Protein AF-A0A924NM17-F1 (afdb_monomer)

Structure (mmCIF, N/CA/C/O backbone):
data_AF-A0A924NM17-F1
#
_entry.id   AF-A0A924NM17-F1
#
loop_
_atom_site.group_PDB
_atom_site.id
_atom_site.type_symbol
_atom_site.label_atom_id
_atom_site.label_alt_id
_atom_site.label_comp_id
_atom_site.label_asym_id
_atom_site.label_entity_id
_atom_site.label_seq_id
_atom_site.pdbx_PDB_ins_code
_atom_site.Cartn_x
_atom_site.Cartn_y
_atom_site.Cartn_z
_atom_site.occupancy
_atom_site.B_iso_or_equiv
_atom_site.auth_seq_id
_atom_site.auth_comp_id
_atom_site.auth_asym_id
_atom_site.auth_atom_id
_atom_site.pdbx_PDB_model_num
ATOM 1 N N . MET A 1 1 ? -36.674 -52.564 30.584 1.00 41.28 1 MET A N 1
ATOM 2 C CA . MET A 1 1 ? -35.844 -52.399 29.375 1.00 41.28 1 MET A CA 1
ATOM 3 C C . MET A 1 1 ? -36.100 -51.006 28.853 1.00 41.28 1 MET A C 1
ATOM 5 O O . MET A 1 1 ? -37.185 -50.739 28.360 1.00 41.28 1 MET A O 1
ATOM 9 N N . VAL A 1 2 ? -35.160 -50.110 29.127 1.00 37.69 2 VAL A N 1
ATOM 10 C CA . VAL A 1 2 ? -35.193 -48.698 28.748 1.00 37.69 2 VAL A CA 1
ATOM 11 C C . VAL A 1 2 ? -34.014 -48.528 27.803 1.00 37.69 2 VAL A C 1
ATOM 13 O O . VAL A 1 2 ? -32.877 -48.606 28.254 1.00 37.69 2 VAL A O 1
ATOM 16 N N . GLU A 1 3 ? -34.270 -48.355 26.510 1.00 36.50 3 GLU A N 1
ATOM 17 C CA . GLU A 1 3 ? -33.259 -47.859 25.578 1.00 36.50 3 GLU A CA 1
ATOM 18 C C . GLU A 1 3 ? -33.516 -46.368 25.372 1.00 36.50 3 GLU A C 1
ATOM 20 O O . GLU A 1 3 ? -34.418 -45.952 24.647 1.00 36.50 3 GLU A O 1
ATOM 25 N N . GLN A 1 4 ? -32.734 -45.554 26.082 1.00 39.69 4 GLN A N 1
ATOM 26 C CA . GLN A 1 4 ? -32.543 -44.151 25.748 1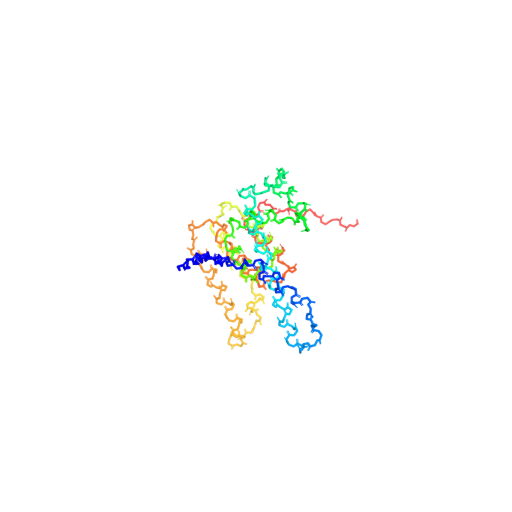.00 39.69 4 GLN A CA 1
ATOM 27 C C . GLN A 1 4 ? -31.522 -44.084 24.611 1.00 39.69 4 GLN A C 1
ATOM 29 O O . GLN A 1 4 ? -30.320 -44.228 24.826 1.00 39.69 4 GLN A O 1
ATOM 34 N N . GLY A 1 5 ? -32.014 -43.865 23.392 1.00 36.22 5 GLY A N 1
ATOM 35 C CA . GLY A 1 5 ? -31.198 -43.447 22.260 1.00 36.22 5 GLY A CA 1
ATOM 36 C C . GLY A 1 5 ? -30.744 -42.005 22.465 1.00 36.22 5 GLY A C 1
ATOM 37 O O . GLY A 1 5 ? -31.461 -41.065 22.124 1.00 36.22 5 GLY A O 1
ATOM 38 N N . GLY A 1 6 ? -29.562 -41.836 23.057 1.00 34.19 6 GLY A N 1
ATOM 39 C CA . GLY A 1 6 ? -28.869 -40.558 23.134 1.00 34.19 6 GLY A CA 1
ATOM 40 C C . GLY A 1 6 ? -28.460 -40.101 21.738 1.00 34.19 6 GLY A C 1
ATOM 41 O O . GLY A 1 6 ? -27.451 -40.549 21.200 1.00 34.19 6 GLY A O 1
ATOM 42 N N . CYS A 1 7 ? -29.249 -39.201 21.154 1.00 37.62 7 CYS A N 1
ATOM 43 C CA . CYS A 1 7 ? -28.841 -38.422 19.996 1.00 37.62 7 CYS A CA 1
ATOM 44 C C . CYS A 1 7 ? -27.774 -37.429 20.469 1.00 37.62 7 CYS A C 1
ATOM 46 O O . CYS A 1 7 ? -28.079 -36.362 21.004 1.00 37.62 7 CYS A O 1
ATOM 48 N N . GLY A 1 8 ? -26.511 -37.836 20.348 1.00 33.50 8 GLY A N 1
ATOM 49 C CA . GLY A 1 8 ? -25.374 -36.948 20.496 1.00 33.50 8 GLY A CA 1
ATOM 50 C C . GLY A 1 8 ? -25.465 -35.869 19.429 1.00 33.50 8 GLY A C 1
ATOM 51 O O . GLY A 1 8 ? -25.154 -36.111 18.265 1.00 33.50 8 GLY A O 1
ATOM 52 N N . VAL A 1 9 ? -25.892 -34.673 19.829 1.00 41.97 9 VAL A N 1
ATOM 53 C CA . VAL A 1 9 ? -25.635 -33.456 19.064 1.00 41.97 9 VAL A CA 1
ATOM 54 C C . VAL A 1 9 ? -24.127 -33.257 19.118 1.00 41.9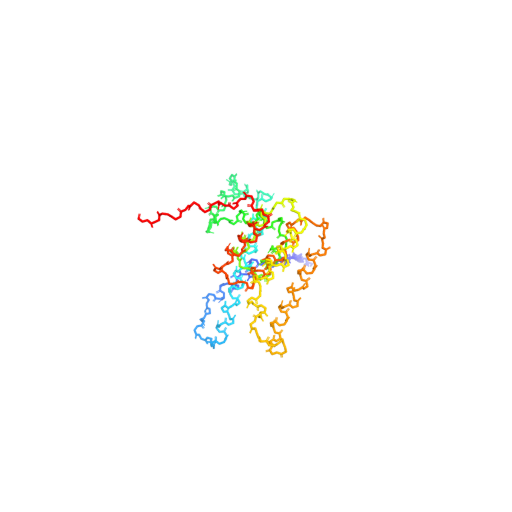7 9 VAL A C 1
ATOM 56 O O . VAL A 1 9 ? -23.581 -32.714 20.077 1.00 41.97 9 VAL A O 1
ATOM 59 N N . VAL A 1 10 ? -23.440 -33.784 18.107 1.00 41.84 10 VAL A N 1
ATOM 60 C CA . VAL A 1 10 ? -22.050 -33.446 17.836 1.00 41.84 10 VAL A CA 1
ATOM 61 C C . VAL A 1 10 ? -22.067 -31.965 17.492 1.00 41.84 10 VAL A C 1
ATOM 63 O O . VAL A 1 10 ? -22.464 -31.573 16.396 1.00 41.84 10 VAL A O 1
ATOM 66 N N . GLY A 1 11 ? -21.719 -31.138 18.476 1.00 38.94 11 GLY A N 1
ATOM 67 C CA . GLY A 1 11 ? -21.438 -29.732 18.265 1.00 38.94 11 GLY A CA 1
ATOM 68 C C . GLY A 1 11 ? -20.353 -29.641 17.206 1.00 38.94 11 GLY A C 1
ATOM 69 O O . GLY A 1 11 ? -19.186 -29.914 17.476 1.00 38.94 11 GLY A O 1
ATOM 70 N N . SER A 1 12 ? -20.754 -29.299 15.984 1.00 41.38 12 SER A N 1
ATOM 71 C CA . SER A 1 12 ? -19.838 -28.799 14.975 1.00 41.38 12 SER A CA 1
ATOM 72 C C . SER A 1 12 ? -19.287 -27.498 15.536 1.00 41.38 12 SER A C 1
ATOM 74 O O . SER A 1 12 ? -19.922 -26.452 15.417 1.00 41.38 12 SER A O 1
ATOM 76 N N . GLY A 1 13 ? -18.144 -27.582 16.217 1.00 41.59 13 GLY A N 1
ATOM 77 C CA . GLY A 1 13 ? -17.330 -26.435 16.585 1.00 41.59 13 GLY A CA 1
ATOM 78 C C . GLY A 1 13 ? -16.837 -25.780 15.305 1.00 41.59 13 GLY A C 1
ATOM 79 O O . GLY A 1 13 ? -15.712 -26.021 14.875 1.00 41.59 13 GLY A O 1
ATOM 80 N N . ALA A 1 14 ? -17.710 -25.016 14.651 1.00 54.62 14 ALA A N 1
ATOM 81 C CA . ALA A 1 14 ? -17.297 -24.080 13.631 1.00 54.62 14 ALA A CA 1
ATOM 82 C C . ALA A 1 14 ? -16.340 -23.124 14.339 1.00 54.62 14 ALA A C 1
ATOM 84 O O . ALA A 1 14 ? -16.730 -22.446 15.288 1.00 54.62 14 ALA A O 1
ATOM 85 N N . ALA A 1 15 ? -15.066 -23.172 13.953 1.00 59.88 15 ALA A N 1
ATOM 86 C CA . ALA A 1 15 ? -14.093 -22.203 14.414 1.00 59.88 15 ALA A CA 1
ATOM 87 C C . ALA A 1 15 ? -14.682 -20.817 14.143 1.00 59.88 15 ALA A C 1
ATOM 89 O O . ALA A 1 15 ? -15.034 -20.523 12.999 1.00 59.88 15 ALA A O 1
ATOM 90 N N . GLU A 1 16 ? -14.846 -20.025 15.201 1.00 73.00 16 GLU A N 1
ATOM 91 C CA . GLU A 1 16 ? -15.342 -18.657 15.108 1.00 73.00 16 GLU A CA 1
ATOM 92 C C . GLU A 1 16 ? -14.527 -17.932 14.037 1.00 73.00 16 GLU A C 1
ATOM 94 O O . GLU A 1 16 ? -13.287 -17.964 14.034 1.00 73.00 16 GLU A O 1
ATOM 99 N N . SER A 1 17 ? -15.220 -17.381 13.046 1.00 89.25 17 SER A N 1
ATOM 100 C CA . SER A 1 17 ? -14.556 -16.765 11.909 1.00 89.25 17 SER A CA 1
ATOM 101 C C . SER A 1 17 ? -13.763 -15.547 12.387 1.00 89.25 17 SER A C 1
ATOM 103 O O . SER A 1 17 ? -14.159 -14.834 13.309 1.00 89.25 17 SER A O 1
ATOM 105 N N . GLY A 1 18 ? -12.638 -15.246 11.732 1.00 90.44 18 GLY A N 1
ATOM 106 C CA . GLY A 1 18 ? -11.838 -14.070 12.096 1.00 90.44 18 GLY A CA 1
ATOM 107 C C . GLY A 1 18 ? -12.624 -12.747 12.039 1.00 90.44 18 GLY A C 1
ATOM 108 O O . GLY A 1 18 ? -12.280 -11.802 12.744 1.00 90.44 18 GLY A O 1
ATOM 109 N N . VAL A 1 19 ? -13.695 -12.683 11.237 1.00 91.56 19 VAL A N 1
ATOM 110 C CA . VAL A 1 19 ? -14.595 -11.521 11.131 1.00 91.56 19 VAL A CA 1
ATOM 111 C C . VAL A 1 19 ? -15.506 -11.387 12.356 1.00 91.56 19 VAL A C 1
ATOM 113 O O . VAL A 1 19 ? -15.736 -10.267 12.814 1.00 91.56 19 VAL A O 1
ATOM 116 N N . GLU A 1 20 ? -15.988 -12.497 12.918 1.00 92.94 20 GLU A N 1
ATOM 117 C CA . GLU A 1 20 ? -16.776 -12.497 14.162 1.00 92.94 20 GLU A CA 1
ATOM 118 C C . GLU A 1 20 ? -15.915 -12.026 15.340 1.00 92.94 20 GLU A C 1
ATOM 120 O O . GLU A 1 20 ? -16.287 -11.077 16.035 1.00 92.94 20 GLU A O 1
ATOM 125 N N . LEU A 1 21 ? -14.698 -12.571 15.467 1.00 94.12 21 LEU A N 1
ATOM 126 C CA . LEU A 1 21 ? -13.728 -12.143 16.483 1.00 94.12 21 LEU A CA 1
ATOM 127 C C . LEU A 1 21 ? -13.372 -10.653 16.360 1.00 94.12 21 LEU A C 1
ATOM 129 O O . LEU A 1 21 ? -13.262 -9.946 17.364 1.00 94.12 21 LEU A O 1
ATOM 133 N N . LEU A 1 22 ? -13.197 -10.157 15.130 1.00 94.44 22 LEU A N 1
ATOM 134 C CA . LEU A 1 22 ? -12.926 -8.742 14.882 1.00 94.44 22 LEU A CA 1
ATOM 135 C C . LEU A 1 22 ? -14.117 -7.861 15.271 1.00 94.44 22 LEU A C 1
ATOM 137 O O . LEU A 1 22 ? -13.914 -6.822 15.897 1.00 94.44 22 LEU A O 1
ATOM 141 N N . THR A 1 23 ? -15.339 -8.264 14.921 1.00 94.44 23 THR A N 1
ATOM 142 C CA . THR A 1 23 ? -16.564 -7.527 15.267 1.00 94.44 23 THR A CA 1
ATOM 143 C C . THR A 1 23 ? -16.694 -7.381 16.782 1.00 94.44 23 THR A C 1
ATOM 145 O O . THR A 1 23 ? -16.811 -6.259 17.275 1.00 94.44 23 THR A O 1
ATOM 148 N N . ALA A 1 24 ? -16.537 -8.477 17.531 1.00 94.12 24 ALA A N 1
ATOM 149 C CA . ALA A 1 24 ? -16.566 -8.450 18.993 1.00 94.12 24 ALA A CA 1
ATOM 150 C C . ALA A 1 24 ? -15.457 -7.558 19.591 1.00 94.12 24 ALA A C 1
ATOM 152 O O . ALA A 1 24 ? -15.680 -6.809 20.547 1.00 94.12 24 ALA A O 1
ATOM 153 N N . ALA A 1 25 ? -14.249 -7.589 19.014 1.00 94.94 25 ALA A N 1
ATOM 154 C CA . ALA A 1 25 ? -13.151 -6.727 19.447 1.00 94.94 25 ALA A CA 1
ATOM 155 C C . ALA A 1 25 ? -13.428 -5.235 19.179 1.00 94.94 25 ALA A C 1
ATOM 157 O O . ALA A 1 25 ? -13.093 -4.392 20.014 1.00 94.94 25 ALA A O 1
ATOM 158 N N . LEU A 1 26 ? -14.046 -4.898 18.042 1.00 95.19 26 LEU A N 1
ATOM 159 C CA . LEU A 1 26 ? -14.436 -3.525 17.709 1.00 95.19 26 LEU A CA 1
ATOM 160 C C . LEU A 1 26 ? -15.523 -3.004 18.650 1.00 95.19 26 LEU A C 1
ATOM 162 O O . LEU A 1 26 ? -15.396 -1.887 19.149 1.00 95.19 26 LEU A O 1
ATOM 166 N N . GLU A 1 27 ? -16.543 -3.810 18.945 1.00 96.06 27 GLU A N 1
ATOM 167 C CA . GLU A 1 27 ? -17.586 -3.456 19.917 1.00 96.06 27 GLU A CA 1
ATOM 168 C C . GLU A 1 27 ? -16.981 -3.134 21.283 1.00 96.06 27 GLU A C 1
ATOM 170 O O . GLU A 1 27 ? -17.273 -2.088 21.864 1.00 96.06 27 GLU A O 1
ATOM 175 N N . ARG A 1 28 ? -16.047 -3.968 21.756 1.00 94.06 28 ARG A N 1
ATOM 176 C CA . ARG A 1 28 ? -15.311 -3.696 22.994 1.00 94.06 28 ARG A CA 1
ATOM 177 C C . ARG A 1 28 ? -14.544 -2.374 22.921 1.00 94.06 28 ARG A C 1
ATOM 179 O O . ARG A 1 28 ? -14.691 -1.546 23.816 1.00 94.06 28 ARG A O 1
ATOM 186 N N . LEU A 1 29 ? -13.768 -2.149 21.858 1.00 93.56 29 LEU A N 1
ATOM 187 C CA . LEU A 1 29 ? -12.978 -0.924 21.683 1.00 93.56 29 LEU A CA 1
ATOM 188 C C . LEU A 1 29 ? -13.833 0.350 21.683 1.00 93.56 29 LEU A C 1
ATOM 190 O O . LEU A 1 29 ? -13.367 1.373 22.182 1.00 93.56 29 LEU A O 1
ATOM 194 N N . LEU A 1 30 ? -15.054 0.289 21.141 1.00 94.25 30 LEU A N 1
ATOM 195 C CA . LEU A 1 30 ? -15.996 1.414 21.097 1.00 94.25 30 LEU A CA 1
ATOM 196 C C . LEU A 1 30 ? -16.582 1.769 22.473 1.00 94.25 30 LEU A C 1
ATOM 198 O O . LEU A 1 30 ? -17.036 2.895 22.659 1.00 94.25 30 LEU A O 1
ATOM 202 N N . THR A 1 31 ? -16.570 0.837 23.429 1.00 93.62 31 THR A N 1
ATOM 203 C CA . THR A 1 31 ? -17.070 1.065 24.801 1.00 93.62 31 THR A CA 1
ATOM 204 C C . THR A 1 31 ? -16.002 1.548 25.783 1.00 93.62 31 THR A C 1
ATOM 206 O O . THR A 1 31 ? -16.324 1.957 26.897 1.00 93.62 31 THR A O 1
ATOM 209 N N . GLU A 1 32 ? -14.729 1.505 25.395 1.00 90.75 32 GLU A N 1
ATOM 210 C CA . GLU A 1 32 ? -13.617 1.943 26.235 1.00 90.75 32 GLU A CA 1
ATOM 211 C C . GLU A 1 32 ? -13.416 3.462 26.130 1.00 90.75 32 GLU A C 1
ATOM 213 O O . GLU A 1 32 ? -13.370 4.004 25.028 1.00 90.75 32 GLU A O 1
ATOM 218 N N . ASP A 1 33 ? -13.227 4.147 27.264 1.00 89.56 33 ASP A N 1
ATOM 219 C CA . ASP A 1 33 ? -12.907 5.579 27.301 1.00 89.56 33 ASP A CA 1
ATOM 220 C C . ASP A 1 33 ? -11.385 5.810 27.176 1.00 89.56 33 ASP A C 1
ATOM 222 O O . ASP A 1 33 ? -10.633 5.490 28.106 1.00 89.56 33 ASP A O 1
ATOM 226 N N . PRO A 1 34 ? -10.884 6.386 26.062 1.00 86.88 34 PRO A N 1
ATOM 227 C CA . PRO A 1 34 ? -9.458 6.644 25.888 1.00 86.88 34 PRO A CA 1
ATOM 228 C C . PRO A 1 34 ? -8.914 7.725 26.831 1.00 86.88 34 PRO A C 1
ATOM 230 O O . PRO A 1 34 ? -7.706 7.743 27.075 1.00 86.88 34 PRO A O 1
ATOM 233 N N . ALA A 1 35 ? -9.765 8.618 27.355 1.00 91.62 35 ALA A N 1
ATOM 234 C CA . ALA A 1 35 ? -9.340 9.722 28.220 1.00 91.62 35 ALA A CA 1
ATOM 235 C C . ALA A 1 35 ? -8.842 9.240 29.593 1.00 91.62 35 ALA A C 1
ATOM 237 O O . ALA A 1 35 ? -8.069 9.939 30.248 1.00 91.62 35 ALA A O 1
ATOM 238 N N . GLY A 1 36 ? -9.235 8.030 30.005 1.00 92.44 36 GLY A N 1
ATOM 239 C CA . GLY A 1 36 ? -8.768 7.398 31.239 1.00 92.44 36 GLY A CA 1
ATOM 240 C C . GLY A 1 36 ? -7.365 6.782 31.158 1.00 92.44 36 GLY A C 1
ATOM 241 O O . GLY A 1 36 ? -6.846 6.324 32.176 1.00 92.44 36 GLY A O 1
ATOM 242 N N . LEU A 1 37 ? -6.740 6.735 29.976 1.00 93.25 37 LEU A N 1
ATOM 243 C CA . LEU A 1 37 ? -5.419 6.129 29.789 1.00 93.25 37 LEU A CA 1
ATOM 244 C C . LEU A 1 37 ? -4.287 7.112 30.103 1.00 93.25 37 LEU A C 1
ATOM 246 O O . LEU A 1 37 ? -4.357 8.299 29.786 1.00 93.25 37 LEU A O 1
ATOM 250 N N . ALA A 1 38 ? -3.175 6.597 30.636 1.00 96.25 38 ALA A N 1
ATOM 251 C CA . ALA A 1 38 ? -1.960 7.396 30.763 1.00 96.25 38 ALA A CA 1
ATOM 252 C C . ALA A 1 38 ? -1.469 7.853 29.369 1.00 96.25 38 ALA A C 1
ATOM 254 O O . ALA A 1 38 ? -1.568 7.076 28.414 1.00 96.25 38 ALA A O 1
ATOM 255 N N . PRO A 1 39 ? -0.864 9.050 29.218 1.00 94.88 39 PRO A N 1
ATOM 256 C CA . PRO A 1 39 ? -0.516 9.604 27.903 1.00 94.88 39 PRO A CA 1
ATOM 257 C C . PRO A 1 39 ? 0.293 8.665 26.992 1.00 94.88 39 PRO A C 1
ATOM 259 O O . PRO A 1 39 ? -0.012 8.531 25.808 1.00 94.88 39 PRO A O 1
ATOM 262 N N . ALA A 1 40 ? 1.285 7.954 27.539 1.00 94.81 40 ALA A N 1
ATOM 263 C CA . ALA A 1 40 ? 2.080 6.988 26.776 1.00 94.81 40 ALA A CA 1
ATOM 264 C C . ALA A 1 40 ? 1.243 5.795 26.274 1.00 94.81 40 ALA A C 1
ATOM 266 O O . ALA A 1 40 ? 1.432 5.328 25.152 1.00 94.81 40 ALA A O 1
ATOM 267 N N . GLN A 1 41 ? 0.287 5.325 27.081 1.00 94.94 41 GLN A N 1
ATOM 268 C CA . GLN A 1 41 ? -0.628 4.244 26.708 1.00 94.94 41 GLN A CA 1
ATOM 269 C C . GLN A 1 41 ? -1.647 4.714 25.670 1.00 94.94 41 GLN A C 1
ATOM 271 O O . GLN A 1 41 ? -1.909 3.990 24.714 1.00 94.94 41 GLN A O 1
ATOM 276 N N . ALA A 1 42 ? -2.178 5.931 25.813 1.00 93.69 42 ALA A N 1
ATOM 277 C CA . ALA A 1 42 ? -3.079 6.532 24.833 1.00 93.69 42 ALA A CA 1
ATOM 278 C C . ALA A 1 42 ? -2.399 6.674 23.459 1.00 93.69 42 ALA A C 1
ATOM 280 O O . ALA A 1 42 ? -2.982 6.317 22.430 1.00 93.69 42 ALA A O 1
ATOM 281 N N . LEU A 1 43 ? -1.135 7.116 23.441 1.00 95.19 43 LEU A N 1
ATOM 282 C CA . LEU A 1 43 ? -0.343 7.213 22.216 1.00 95.19 43 LEU A CA 1
ATOM 283 C C . LEU A 1 43 ? -0.079 5.832 21.596 1.00 95.19 43 LEU A C 1
ATOM 285 O O . LEU A 1 43 ? -0.332 5.640 20.406 1.00 95.19 43 LEU A O 1
ATOM 289 N N . ALA A 1 44 ? 0.369 4.858 22.395 1.00 94.38 44 ALA A N 1
ATOM 290 C CA . ALA A 1 44 ? 0.619 3.493 21.927 1.00 94.38 44 ALA A CA 1
ATOM 291 C C . ALA A 1 44 ? -0.655 2.821 21.384 1.00 94.38 44 ALA A C 1
ATOM 293 O O . ALA A 1 44 ? -0.629 2.213 20.313 1.00 94.38 44 ALA A O 1
ATOM 294 N N . ARG A 1 45 ? -1.790 2.991 22.074 1.00 94.31 45 ARG A N 1
ATOM 295 C CA . ARG A 1 45 ? -3.110 2.528 21.621 1.00 94.31 45 ARG A CA 1
ATOM 296 C C . ARG A 1 45 ? -3.482 3.154 20.284 1.00 94.31 45 ARG A C 1
ATOM 298 O O . ARG A 1 45 ? -3.888 2.442 19.372 1.00 94.31 45 ARG A O 1
ATOM 305 N N . THR A 1 46 ? -3.329 4.468 20.152 1.00 95.19 46 THR A N 1
ATOM 306 C CA . THR A 1 46 ? -3.645 5.175 18.905 1.00 95.19 46 THR A CA 1
ATOM 307 C C . THR A 1 46 ? -2.780 4.665 17.752 1.00 95.19 46 THR A C 1
ATOM 309 O O . THR A 1 46 ? -3.303 4.370 16.680 1.00 95.19 46 THR A O 1
ATOM 312 N N . ALA A 1 47 ? -1.479 4.464 17.976 1.00 94.06 47 ALA A N 1
ATOM 313 C CA . ALA A 1 47 ? -0.583 3.879 16.978 1.00 94.06 47 ALA A CA 1
ATOM 314 C C . ALA A 1 47 ? -1.000 2.449 16.573 1.00 94.06 47 ALA A C 1
ATOM 316 O O . ALA A 1 47 ? -0.991 2.111 15.384 1.00 94.06 47 ALA A O 1
ATOM 317 N N . ALA A 1 48 ? -1.423 1.626 17.539 1.00 94.25 48 ALA A N 1
ATOM 318 C CA . ALA A 1 48 ? -1.932 0.282 17.278 1.00 94.25 48 ALA A CA 1
ATOM 319 C C . ALA A 1 48 ? -3.238 0.303 16.464 1.00 94.25 48 ALA A C 1
ATOM 321 O O . ALA A 1 48 ? -3.362 -0.463 15.510 1.00 94.25 48 ALA A O 1
ATOM 322 N N . LEU A 1 49 ? -4.174 1.209 16.774 1.00 95.00 49 LEU A N 1
ATOM 323 C CA . LEU A 1 49 ? -5.425 1.377 16.023 1.00 95.00 49 LEU A CA 1
ATOM 324 C C . LEU A 1 49 ? -5.173 1.836 14.584 1.00 95.00 49 LEU A C 1
ATOM 326 O O . LEU A 1 49 ? -5.771 1.298 13.655 1.00 95.00 49 LEU A O 1
ATOM 330 N N . LEU A 1 50 ? -4.259 2.788 14.382 1.00 94.50 50 LEU A N 1
ATOM 331 C CA . LEU A 1 50 ? -3.881 3.245 13.044 1.00 94.50 50 LEU A CA 1
ATOM 332 C C . LEU A 1 50 ? -3.244 2.113 12.227 1.00 94.50 50 LEU A C 1
ATOM 334 O O . LEU A 1 50 ? -3.619 1.912 11.077 1.00 94.50 50 LEU A O 1
ATOM 338 N N . THR A 1 51 ? -2.357 1.321 12.833 1.00 93.81 51 THR A N 1
ATOM 339 C CA . THR A 1 51 ? -1.762 0.140 12.179 1.00 93.81 51 THR A CA 1
ATOM 340 C C . THR A 1 51 ? -2.822 -0.920 11.866 1.00 93.81 51 THR A C 1
ATOM 342 O O . THR A 1 51 ? -2.852 -1.473 10.767 1.00 93.81 51 THR A O 1
ATOM 345 N N . GLY A 1 52 ? -3.717 -1.190 12.821 1.00 95.50 52 GLY A N 1
ATOM 346 C CA . GLY A 1 52 ? -4.829 -2.124 12.662 1.00 95.50 52 GLY A CA 1
ATOM 347 C C . GLY A 1 52 ? -5.767 -1.719 11.528 1.00 95.50 52 GLY A C 1
ATOM 348 O O . GLY A 1 52 ? -6.170 -2.575 10.746 1.00 95.50 52 GLY A O 1
ATOM 349 N N . ARG A 1 53 ? -6.034 -0.417 11.371 1.00 95.12 53 ARG A N 1
ATOM 350 C CA . ARG A 1 53 ? -6.823 0.121 10.256 1.00 95.12 53 ARG A CA 1
ATOM 351 C C . ARG A 1 53 ? -6.193 -0.195 8.900 1.00 95.12 53 ARG A C 1
ATOM 353 O O . ARG A 1 53 ? -6.907 -0.639 8.008 1.00 95.12 53 ARG A O 1
ATOM 360 N N . GLU A 1 54 ? -4.885 0.005 8.736 1.00 95.44 54 GLU A N 1
ATOM 361 C CA . GLU A 1 54 ? -4.211 -0.301 7.462 1.00 95.44 54 GLU A CA 1
ATOM 362 C C . GLU A 1 54 ? -4.212 -1.812 7.171 1.00 95.44 54 GLU A C 1
ATOM 364 O O . GLU A 1 54 ? -4.487 -2.225 6.046 1.00 95.44 54 GLU A O 1
ATOM 369 N N . ARG A 1 55 ? -4.001 -2.657 8.192 1.00 96.06 55 ARG A N 1
ATOM 370 C CA . ARG A 1 55 ? -4.082 -4.123 8.045 1.00 96.06 55 ARG A CA 1
ATOM 371 C C . ARG A 1 55 ? -5.489 -4.598 7.691 1.00 96.06 55 ARG A C 1
ATOM 373 O O . ARG A 1 55 ? -5.644 -5.464 6.833 1.00 96.06 55 ARG A O 1
ATOM 380 N N . LEU A 1 56 ? -6.512 -4.018 8.320 1.00 95.50 56 LEU A N 1
ATOM 381 C CA . LEU A 1 56 ? -7.906 -4.297 7.991 1.00 95.50 56 LEU A CA 1
ATOM 382 C C . LEU A 1 56 ? -8.218 -3.865 6.556 1.00 95.50 56 LEU A C 1
ATOM 384 O O . LEU A 1 56 ? -8.836 -4.624 5.822 1.00 95.50 56 LEU A O 1
ATOM 388 N N . ALA A 1 57 ? -7.735 -2.698 6.123 1.00 95.06 57 ALA A N 1
ATOM 389 C CA . ALA A 1 57 ? -7.877 -2.265 4.737 1.00 95.06 57 ALA A CA 1
ATOM 390 C C . ALA A 1 57 ? -7.224 -3.257 3.757 1.00 95.06 57 ALA A C 1
ATOM 392 O O . ALA A 1 57 ? -7.838 -3.602 2.749 1.00 95.06 57 ALA A O 1
ATOM 393 N N . ALA A 1 58 ? -6.032 -3.777 4.068 1.00 95.81 58 ALA A N 1
ATOM 394 C CA . ALA A 1 58 ? -5.382 -4.811 3.263 1.00 95.81 58 ALA A CA 1
ATOM 395 C C . ALA A 1 58 ? -6.205 -6.109 3.188 1.00 95.81 58 ALA A C 1
ATOM 397 O O . ALA A 1 58 ? -6.409 -6.638 2.093 1.00 95.81 58 ALA A O 1
ATOM 398 N N . ALA A 1 59 ? -6.736 -6.583 4.320 1.00 95.44 59 ALA A N 1
ATOM 399 C CA . ALA A 1 59 ? -7.623 -7.747 4.359 1.00 95.44 59 ALA A CA 1
ATOM 400 C C . ALA A 1 59 ? -8.907 -7.518 3.540 1.00 95.44 59 ALA A C 1
ATOM 402 O O . ALA A 1 59 ? -9.317 -8.388 2.771 1.00 95.44 59 ALA A O 1
ATOM 403 N N . THR A 1 60 ? -9.496 -6.323 3.627 1.00 95.19 60 THR A N 1
ATOM 404 C CA . THR A 1 60 ? -10.658 -5.933 2.820 1.00 95.19 60 THR A CA 1
ATOM 405 C C . THR A 1 60 ? -10.333 -5.943 1.328 1.00 95.19 60 THR A C 1
ATOM 407 O O . THR A 1 60 ? -11.115 -6.482 0.553 1.00 95.19 60 THR A O 1
ATOM 410 N N . LEU A 1 61 ? -9.182 -5.414 0.892 1.00 96.00 61 LEU A N 1
ATOM 411 C CA . LEU A 1 61 ? -8.798 -5.469 -0.526 1.00 96.00 61 LEU A CA 1
ATOM 412 C C . LEU A 1 61 ? -8.593 -6.906 -1.022 1.00 96.00 61 LEU A C 1
ATOM 414 O O . LEU A 1 61 ? -8.971 -7.207 -2.154 1.00 96.00 61 LEU A O 1
ATOM 418 N N . ALA A 1 62 ? -8.046 -7.794 -0.186 1.00 95.06 62 ALA A N 1
ATOM 419 C CA . ALA A 1 62 ? -7.937 -9.214 -0.512 1.00 95.06 62 ALA A CA 1
ATOM 420 C C . ALA A 1 62 ? -9.323 -9.866 -0.680 1.00 95.06 62 ALA A C 1
ATOM 422 O O . ALA A 1 62 ? -9.543 -10.594 -1.646 1.00 95.06 62 ALA A O 1
ATOM 423 N N . ALA A 1 63 ? -10.287 -9.540 0.187 1.00 95.19 63 ALA A N 1
ATOM 424 C CA . ALA A 1 63 ? -11.668 -10.008 0.053 1.00 95.19 63 ALA A CA 1
ATOM 425 C C . ALA A 1 63 ? -12.363 -9.435 -1.197 1.00 95.19 63 ALA A C 1
ATOM 427 O O . ALA A 1 63 ? -13.005 -10.172 -1.940 1.00 95.19 63 ALA A O 1
ATOM 428 N N . VAL A 1 64 ? -12.184 -8.141 -1.492 1.00 96.06 64 VAL A N 1
ATOM 429 C CA . VAL A 1 64 ? -12.687 -7.516 -2.731 1.00 96.06 64 VAL A CA 1
ATOM 430 C C . VAL A 1 64 ? -12.105 -8.204 -3.965 1.00 96.06 64 VAL A C 1
ATOM 432 O O . VAL A 1 64 ? -12.815 -8.408 -4.950 1.00 96.06 64 VAL A O 1
ATOM 435 N N . ARG A 1 65 ? -10.826 -8.594 -3.916 1.00 95.12 65 ARG A N 1
ATOM 436 C CA . ARG A 1 65 ? -10.199 -9.366 -4.989 1.00 95.12 65 ARG A CA 1
ATOM 437 C C . ARG A 1 65 ? -10.823 -10.750 -5.132 1.00 95.12 65 ARG A C 1
ATOM 439 O O . ARG A 1 65 ? -11.060 -11.153 -6.265 1.00 95.12 65 ARG A O 1
ATOM 446 N N . ASP A 1 66 ? -11.104 -11.451 -4.036 1.00 96.62 66 ASP A N 1
ATOM 447 C CA . ASP A 1 66 ? -11.768 -12.762 -4.087 1.00 96.62 66 ASP A CA 1
ATOM 448 C C . ASP A 1 66 ? -13.151 -12.661 -4.744 1.00 96.62 66 ASP A C 1
ATOM 450 O O . ASP A 1 66 ? -13.463 -13.422 -5.662 1.00 96.62 66 ASP A O 1
ATOM 454 N N . VAL A 1 67 ? -13.933 -11.642 -4.361 1.00 96.81 67 VAL A N 1
ATOM 455 C CA . VAL A 1 67 ? -15.229 -11.340 -4.988 1.00 96.81 67 VAL A CA 1
ATOM 456 C C . VAL A 1 67 ? -15.084 -11.093 -6.490 1.00 96.81 67 VAL A C 1
ATOM 458 O O . VAL A 1 67 ? -15.924 -11.548 -7.263 1.00 96.81 67 VAL A O 1
ATOM 461 N N . ASP A 1 68 ? -14.028 -10.395 -6.908 1.00 96.62 68 ASP A N 1
ATOM 462 C CA . ASP A 1 68 ? -13.761 -10.098 -8.315 1.00 96.62 68 ASP A CA 1
ATOM 463 C C . ASP A 1 68 ? -13.342 -11.329 -9.123 1.00 96.62 68 ASP A C 1
ATOM 465 O O . ASP A 1 68 ? -13.886 -11.570 -10.194 1.00 96.62 68 ASP A O 1
ATOM 469 N N . VAL A 1 69 ? -12.384 -12.109 -8.613 1.00 96.50 69 VAL A N 1
ATOM 470 C CA . VAL A 1 69 ? -11.800 -13.267 -9.314 1.00 96.50 69 VAL A CA 1
ATOM 471 C C . VAL A 1 69 ? -12.797 -14.405 -9.447 1.00 96.50 69 VAL A C 1
ATOM 473 O O . VAL A 1 69 ? -12.843 -15.062 -10.483 1.00 96.50 69 VAL A O 1
ATOM 476 N N . ARG A 1 70 ? -13.574 -14.657 -8.393 1.00 97.75 70 ARG A N 1
ATOM 477 C CA . ARG A 1 70 ? -14.555 -15.748 -8.355 1.00 97.75 70 ARG A CA 1
ATOM 478 C C . ARG A 1 70 ? -15.957 -15.296 -8.739 1.00 97.75 70 ARG A C 1
ATOM 480 O O . ARG A 1 70 ? -16.896 -16.075 -8.611 1.00 97.75 70 ARG A O 1
ATOM 487 N N . GLU A 1 71 ? -16.094 -14.038 -9.145 1.00 97.56 71 GLU A N 1
ATOM 488 C CA . GLU A 1 71 ? -17.359 -13.428 -9.544 1.00 97.56 71 GLU A CA 1
ATOM 489 C C . GLU A 1 71 ? -18.472 -13.578 -8.492 1.00 97.56 71 GLU A C 1
ATOM 491 O O . GLU A 1 71 ? -19.651 -13.728 -8.814 1.00 97.56 71 GLU A O 1
ATOM 496 N N . LEU A 1 72 ? -18.121 -13.517 -7.199 1.00 97.94 72 LEU A N 1
ATOM 497 C CA . LEU A 1 72 ? -19.074 -13.745 -6.099 1.00 97.94 72 LEU A CA 1
ATOM 498 C C . LEU A 1 72 ? -20.192 -12.695 -6.064 1.00 97.94 72 LEU A C 1
ATOM 500 O O . LEU A 1 72 ? -21.262 -12.946 -5.515 1.00 97.94 72 LEU A O 1
ATOM 504 N N . TYR A 1 73 ? -19.980 -11.544 -6.706 1.00 96.75 73 TYR A N 1
ATOM 505 C CA . TYR A 1 73 ? -20.993 -10.509 -6.904 1.00 96.75 73 TYR A CA 1
ATOM 506 C C . TYR A 1 73 ? -22.250 -11.025 -7.636 1.00 96.75 73 TYR A C 1
ATOM 508 O O . TYR A 1 73 ? -23.336 -10.461 -7.467 1.00 96.75 73 TYR A O 1
ATOM 516 N N . CYS A 1 74 ? -22.131 -12.104 -8.419 1.00 97.00 74 CYS A N 1
ATOM 517 C CA . CYS A 1 74 ? -23.256 -12.756 -9.091 1.00 97.00 74 CYS A CA 1
ATOM 518 C C . CYS A 1 74 ? -24.269 -13.347 -8.097 1.00 97.00 74 CYS A C 1
ATOM 520 O O . CYS A 1 74 ? -25.462 -13.381 -8.400 1.00 97.00 74 CYS A O 1
ATOM 522 N N . LEU A 1 75 ? -23.830 -13.747 -6.895 1.00 97.50 75 LEU A N 1
ATOM 523 C CA . LEU A 1 75 ? -24.708 -14.288 -5.847 1.00 97.50 75 LEU A CA 1
ATOM 524 C C . LEU A 1 75 ? -25.737 -13.257 -5.355 1.00 97.50 75 LEU A C 1
ATOM 526 O O . LEU A 1 75 ? -26.827 -13.625 -4.927 1.00 97.50 75 LEU A O 1
ATOM 530 N N . GLU A 1 76 ? -25.425 -11.966 -5.483 1.00 96.19 76 GLU A N 1
ATOM 531 C CA . GLU A 1 76 ? -26.320 -10.848 -5.158 1.00 96.19 76 GLU A CA 1
ATOM 532 C C . GLU A 1 76 ? -26.921 -10.174 -6.404 1.00 96.19 76 GLU A C 1
ATOM 534 O O . GLU A 1 76 ? -27.393 -9.031 -6.351 1.00 96.19 76 GLU A O 1
ATOM 539 N N . GLN A 1 77 ? -26.888 -10.853 -7.556 1.00 95.69 77 GLN A N 1
ATOM 540 C CA . GLN A 1 77 ? -27.449 -10.344 -8.813 1.00 95.69 77 GLN A CA 1
ATOM 541 C C . GLN A 1 77 ? -26.889 -8.955 -9.187 1.00 95.69 77 GLN A C 1
ATOM 543 O O . GLN A 1 77 ? -27.585 -8.083 -9.721 1.00 95.69 77 GLN A O 1
ATOM 548 N N . ALA A 1 78 ? -25.629 -8.687 -8.845 1.00 95.62 78 ALA A N 1
ATOM 549 C CA . ALA A 1 78 ? -24.924 -7.518 -9.346 1.00 95.62 78 ALA A CA 1
ATOM 550 C C . ALA A 1 78 ? -24.314 -7.840 -10.716 1.00 95.62 78 ALA A C 1
ATOM 552 O O . ALA A 1 78 ? -23.843 -8.946 -10.945 1.00 95.62 78 ALA A O 1
ATOM 553 N N . GLY A 1 79 ? -24.285 -6.865 -11.629 1.00 96.06 79 GLY A N 1
ATOM 554 C CA . GLY A 1 79 ? -23.706 -7.070 -12.966 1.00 96.06 79 GLY A CA 1
ATOM 555 C C . GLY A 1 79 ? -22.174 -6.996 -13.018 1.00 96.06 79 GLY A C 1
ATOM 556 O O . GLY A 1 79 ? -21.593 -7.178 -14.078 1.00 96.06 79 GLY A O 1
ATOM 557 N N . SER A 1 80 ? -21.517 -6.631 -11.914 1.00 96.62 80 SER A N 1
ATOM 558 C CA . SER A 1 80 ? -20.053 -6.585 -11.780 1.00 96.62 80 SER A CA 1
ATOM 559 C C . SER A 1 80 ? -19.648 -6.372 -10.322 1.00 96.62 80 SER A C 1
ATOM 561 O O . SER A 1 80 ? -20.426 -5.818 -9.538 1.00 96.62 80 SER A O 1
ATOM 563 N N . THR A 1 81 ? -18.386 -6.660 -9.991 1.00 96.56 81 THR A N 1
ATOM 564 C CA . THR A 1 81 ? -17.772 -6.317 -8.696 1.00 96.56 81 THR A CA 1
ATOM 565 C C . THR A 1 81 ? -17.944 -4.842 -8.349 1.00 96.56 81 THR A C 1
ATOM 567 O O . THR A 1 81 ? -18.308 -4.500 -7.229 1.00 96.56 81 THR A O 1
ATOM 570 N N . ARG A 1 82 ? -17.746 -3.939 -9.321 1.00 95.94 82 ARG A N 1
ATOM 571 C CA . ARG A 1 82 ? -17.915 -2.493 -9.113 1.00 95.94 82 ARG A CA 1
ATOM 572 C C . ARG A 1 82 ? -19.363 -2.129 -8.786 1.00 95.94 82 ARG A C 1
ATOM 574 O O . ARG A 1 82 ? -19.602 -1.300 -7.911 1.00 95.94 82 ARG A O 1
ATOM 581 N N . SER A 1 83 ? -20.330 -2.727 -9.485 1.00 95.62 83 SER A N 1
ATOM 582 C CA . SER A 1 83 ? -21.750 -2.517 -9.185 1.00 95.62 83 SER A CA 1
ATOM 583 C C . SER A 1 83 ? -22.121 -3.058 -7.807 1.00 95.62 83 SER A C 1
ATOM 585 O O . SER A 1 83 ? -22.943 -2.439 -7.138 1.00 95.62 83 SER A O 1
ATOM 587 N N . TRP A 1 84 ? -21.549 -4.193 -7.401 1.00 96.81 84 TRP A N 1
ATOM 588 C CA . TRP A 1 84 ? -21.758 -4.769 -6.075 1.00 96.81 84 TRP A CA 1
ATOM 589 C C . TRP A 1 84 ? -21.154 -3.885 -4.980 1.00 96.81 84 TRP A C 1
ATOM 591 O O . TRP A 1 84 ? -21.873 -3.494 -4.068 1.00 96.81 84 TRP A O 1
ATOM 601 N N . LEU A 1 85 ? -19.898 -3.447 -5.127 1.00 96.00 85 LEU A N 1
ATOM 602 C CA . LEU A 1 85 ? -19.229 -2.545 -4.180 1.00 96.00 85 LEU A CA 1
ATOM 603 C C . LEU A 1 85 ? -20.009 -1.249 -3.947 1.00 96.00 85 LEU A C 1
ATOM 605 O O . LEU A 1 85 ? -20.110 -0.797 -2.816 1.00 96.00 85 LEU A O 1
ATOM 609 N N . ARG A 1 86 ? -20.608 -0.662 -4.992 1.00 94.56 86 ARG A N 1
ATOM 610 C CA . ARG A 1 86 ? -21.440 0.552 -4.867 1.00 94.56 86 ARG A CA 1
ATOM 611 C C . ARG A 1 86 ? -22.693 0.370 -4.005 1.00 94.56 86 ARG A C 1
ATOM 613 O O . ARG A 1 86 ? -23.242 1.372 -3.561 1.00 94.56 86 ARG A O 1
ATOM 620 N N . ARG A 1 87 ? -23.160 -0.867 -3.804 1.00 94.25 87 ARG A N 1
ATOM 621 C CA . ARG A 1 87 ? -24.281 -1.186 -2.905 1.00 94.25 87 ARG A CA 1
ATOM 622 C C . ARG A 1 87 ? -23.825 -1.356 -1.451 1.00 94.25 87 ARG A C 1
ATOM 624 O O . ARG A 1 87 ? -24.660 -1.290 -0.557 1.00 94.25 87 ARG A O 1
ATOM 631 N N . GLN A 1 88 ? -22.527 -1.557 -1.220 1.00 94.06 88 GLN A N 1
ATOM 632 C CA . GLN A 1 88 ? -21.952 -1.722 0.112 1.00 94.06 88 GLN A CA 1
ATOM 633 C C . GLN A 1 88 ? -21.696 -0.368 0.784 1.00 94.06 88 GLN A C 1
ATOM 635 O O . GLN A 1 88 ? -21.487 0.656 0.124 1.00 94.06 88 GLN A O 1
ATOM 640 N N . LEU A 1 89 ? -21.659 -0.365 2.118 1.00 89.44 89 LEU A N 1
ATOM 641 C CA . LEU A 1 89 ? -21.251 0.807 2.890 1.00 89.44 89 LEU A CA 1
ATOM 642 C C . LEU A 1 89 ? -19.808 1.198 2.526 1.00 89.44 89 LEU A C 1
ATOM 644 O O . LEU A 1 89 ? -18.894 0.383 2.600 1.00 89.44 89 LEU A O 1
ATOM 648 N N . GLY A 1 90 ? -19.612 2.456 2.120 1.00 82.69 90 GLY A N 1
ATOM 649 C CA . GLY A 1 90 ? -18.316 2.991 1.679 1.00 82.69 90 GLY A CA 1
ATOM 650 C C . GLY A 1 90 ? -18.064 2.940 0.165 1.00 82.69 90 GLY A C 1
ATOM 651 O O . GLY A 1 90 ? -17.224 3.701 -0.322 1.00 82.69 90 GLY A O 1
ATOM 652 N N . GLY A 1 91 ? -18.823 2.141 -0.593 1.00 86.56 91 GLY A N 1
ATOM 653 C CA . GLY A 1 91 ? -18.761 2.114 -2.058 1.00 86.56 91 GLY A CA 1
ATOM 654 C C . GLY A 1 91 ? -17.410 1.680 -2.659 1.00 86.56 91 GLY A C 1
ATOM 655 O O . GLY A 1 91 ? -16.460 1.338 -1.961 1.00 86.56 91 GLY A O 1
ATOM 656 N N . ASP A 1 92 ? -17.294 1.757 -3.993 1.00 87.88 92 ASP A N 1
ATOM 657 C CA . ASP A 1 92 ? -15.998 1.646 -4.684 1.00 87.88 92 ASP A CA 1
ATOM 658 C C . ASP A 1 92 ? -15.291 3.009 -4.703 1.00 87.88 92 ASP A C 1
ATOM 660 O O . ASP A 1 92 ? -15.544 3.841 -5.576 1.00 87.88 92 ASP A O 1
ATOM 664 N N . SER A 1 93 ? -14.382 3.224 -3.751 1.00 84.88 93 SER A N 1
ATOM 665 C CA . SER A 1 93 ? -13.492 4.397 -3.708 1.00 84.88 93 SER A CA 1
ATOM 666 C C . SER A 1 93 ? -12.125 4.124 -4.365 1.00 84.88 93 SER A C 1
ATOM 668 O O . SER A 1 93 ? -11.101 4.651 -3.932 1.00 84.88 93 SER A O 1
ATOM 670 N N . GLY A 1 94 ? -12.079 3.249 -5.379 1.00 90.31 94 GLY A N 1
ATOM 671 C CA . GLY A 1 94 ? -10.842 2.810 -6.042 1.00 90.31 94 GLY A CA 1
ATOM 672 C C . GLY A 1 94 ? -10.225 1.541 -5.442 1.00 90.31 94 GLY A C 1
ATOM 673 O O . GLY A 1 94 ? -9.135 1.130 -5.846 1.00 90.31 94 GLY A O 1
ATOM 674 N N . GLN A 1 95 ? -10.930 0.894 -4.512 1.00 92.25 95 GLN A N 1
ATOM 675 C CA . GLN A 1 95 ? -10.507 -0.346 -3.858 1.00 92.25 95 GLN A CA 1
ATOM 676 C C . GLN A 1 95 ? -10.310 -1.467 -4.877 1.00 92.25 95 GLN A C 1
ATOM 678 O O . GLN A 1 95 ? -9.293 -2.151 -4.839 1.00 92.25 95 GLN A O 1
ATOM 683 N N . LEU A 1 96 ? -11.231 -1.608 -5.838 1.00 95.38 96 LEU A N 1
ATOM 684 C CA . LEU A 1 96 ? -11.140 -2.652 -6.860 1.00 95.38 96 LEU A CA 1
ATOM 685 C C . LEU A 1 96 ? -9.904 -2.478 -7.753 1.00 95.38 96 LEU A C 1
ATOM 687 O O . LEU A 1 96 ? -9.215 -3.446 -8.068 1.00 95.38 96 LEU A O 1
ATOM 691 N N . ALA A 1 97 ? -9.605 -1.239 -8.150 1.00 95.50 97 ALA A N 1
ATOM 692 C CA . ALA A 1 97 ? -8.433 -0.947 -8.971 1.00 95.50 97 ALA A CA 1
ATOM 693 C C . ALA A 1 97 ? -7.133 -1.257 -8.215 1.00 95.50 97 ALA A C 1
ATOM 695 O O . ALA A 1 97 ? -6.235 -1.886 -8.773 1.00 95.50 97 ALA A O 1
ATOM 696 N N . LEU A 1 98 ? -7.048 -0.866 -6.939 1.00 96.31 98 LEU A N 1
ATOM 697 C CA . LEU A 1 98 ? -5.889 -1.172 -6.102 1.00 96.31 98 LEU A CA 1
ATOM 698 C C . LEU A 1 98 ? -5.750 -2.679 -5.842 1.00 96.31 98 LEU A C 1
ATOM 700 O O . LEU A 1 98 ? -4.660 -3.218 -6.002 1.00 96.31 98 LEU A O 1
ATOM 704 N N . ALA A 1 99 ? -6.846 -3.366 -5.516 1.00 96.50 99 ALA A N 1
ATOM 705 C CA . ALA A 1 99 ? -6.868 -4.808 -5.277 1.00 96.50 99 ALA A CA 1
ATOM 706 C C . ALA A 1 99 ? -6.368 -5.608 -6.491 1.00 96.50 99 ALA A C 1
ATOM 708 O O . ALA A 1 99 ? -5.644 -6.587 -6.329 1.00 96.50 99 ALA A O 1
ATOM 709 N N . ARG A 1 100 ? -6.706 -5.170 -7.712 1.00 95.94 100 ARG A N 1
ATOM 710 C CA . ARG A 1 100 ? -6.184 -5.771 -8.949 1.00 95.94 100 ARG A CA 1
ATOM 711 C C . ARG A 1 100 ? -4.688 -5.524 -9.124 1.00 95.94 100 ARG A C 1
ATOM 713 O O . ARG A 1 100 ? -3.967 -6.472 -9.393 1.00 95.94 100 ARG A O 1
ATOM 720 N N . ARG A 1 101 ? -4.214 -4.289 -8.926 1.00 96.12 101 ARG A N 1
ATOM 721 C CA . ARG A 1 101 ? -2.786 -3.950 -9.086 1.00 96.12 101 ARG A CA 1
ATOM 722 C C . ARG A 1 101 ? -1.882 -4.659 -8.079 1.00 96.12 101 ARG A C 1
ATOM 724 O O . ARG A 1 101 ? -0.770 -5.028 -8.427 1.00 96.12 101 ARG A O 1
ATOM 731 N N . LEU A 1 102 ? -2.352 -4.859 -6.846 1.00 96.38 102 LEU A N 1
ATOM 732 C CA . LEU A 1 102 ? -1.581 -5.546 -5.805 1.00 96.38 102 LEU A CA 1
ATOM 733 C C . LEU A 1 102 ? -1.280 -7.013 -6.144 1.00 96.38 102 LEU A C 1
ATOM 735 O O . LEU A 1 102 ? -0.329 -7.563 -5.597 1.00 96.38 102 LEU A O 1
ATOM 739 N N . LEU A 1 103 ? -2.044 -7.638 -7.048 1.00 93.38 103 LEU A N 1
ATOM 740 C CA . LEU A 1 103 ? -1.779 -9.003 -7.509 1.00 93.38 103 LEU A CA 1
ATOM 741 C C . LEU A 1 103 ? -0.400 -9.124 -8.159 1.00 93.38 103 LEU A C 1
ATOM 743 O O . LEU A 1 103 ? 0.329 -10.075 -7.897 1.00 93.38 103 LEU A O 1
ATOM 747 N N . ASP A 1 104 ? -0.049 -8.135 -8.974 1.00 93.94 104 ASP A N 1
ATOM 748 C CA . ASP A 1 104 ? 1.191 -8.137 -9.740 1.00 93.94 104 ASP A CA 1
ATOM 749 C C . ASP A 1 104 ? 2.351 -7.514 -8.948 1.00 93.94 104 ASP A C 1
ATOM 751 O O . ASP A 1 104 ? 3.433 -7.325 -9.501 1.00 93.94 104 ASP A O 1
ATOM 755 N N . ARG A 1 105 ? 2.119 -7.134 -7.681 1.00 96.38 105 ARG A N 1
ATOM 756 C CA . ARG A 1 105 ? 3.048 -6.385 -6.817 1.00 96.38 105 ARG A CA 1
ATOM 757 C C . ARG A 1 105 ? 3.149 -7.047 -5.432 1.00 96.38 105 ARG A C 1
ATOM 759 O O . ARG A 1 105 ? 2.646 -6.504 -4.438 1.00 96.38 105 ARG A O 1
ATOM 766 N N . PRO A 1 106 ? 3.732 -8.260 -5.350 1.00 95.56 106 PRO A N 1
ATOM 767 C CA . PRO A 1 106 ? 3.722 -9.074 -4.136 1.00 95.56 106 PRO A CA 1
ATOM 768 C C . PRO A 1 106 ? 4.505 -8.444 -2.978 1.00 95.56 106 PRO A C 1
ATOM 770 O O . PRO A 1 106 ? 4.137 -8.638 -1.815 1.00 95.56 106 PRO A O 1
ATOM 773 N N . VAL A 1 107 ? 5.554 -7.666 -3.260 1.00 96.88 107 VAL A N 1
ATOM 774 C CA . VAL A 1 107 ? 6.362 -7.015 -2.220 1.00 96.88 107 VAL A CA 1
ATOM 775 C C . VAL A 1 107 ? 5.583 -5.849 -1.602 1.00 96.88 107 VAL A C 1
ATOM 777 O O . VAL A 1 107 ? 5.539 -5.715 -0.372 1.00 96.88 107 VAL A O 1
ATOM 780 N N . VAL A 1 108 ? 4.883 -5.055 -2.421 1.00 97.31 108 VAL A N 1
ATOM 781 C CA . VAL A 1 108 ? 3.972 -4.000 -1.943 1.00 97.31 108 VAL A CA 1
ATOM 782 C C . VAL A 1 108 ? 2.787 -4.606 -1.188 1.00 97.31 108 VAL A C 1
ATOM 784 O O . VAL A 1 108 ? 2.456 -4.134 -0.097 1.00 97.31 108 VAL A O 1
ATOM 787 N N . ALA A 1 109 ? 2.175 -5.667 -1.721 1.00 96.81 109 ALA A N 1
ATOM 788 C CA . ALA A 1 109 ? 1.049 -6.351 -1.086 1.00 96.81 109 ALA A CA 1
ATOM 789 C C . ALA A 1 109 ? 1.421 -6.921 0.290 1.00 96.81 109 ALA A C 1
ATOM 791 O O . ALA A 1 109 ? 0.702 -6.685 1.264 1.00 96.81 109 ALA A O 1
ATOM 792 N N . GLY A 1 110 ? 2.572 -7.591 0.399 1.00 96.88 110 GLY A N 1
ATOM 793 C CA . GLY A 1 110 ? 3.076 -8.114 1.669 1.00 96.88 110 GLY A CA 1
ATOM 794 C C . GLY A 1 110 ? 3.346 -7.011 2.696 1.00 96.88 110 GLY A C 1
ATOM 795 O O . GLY A 1 110 ? 2.945 -7.126 3.856 1.00 96.88 110 GLY A O 1
ATOM 796 N N . ALA A 1 111 ? 3.959 -5.900 2.275 1.00 96.25 111 ALA A N 1
ATOM 797 C CA . ALA A 1 111 ? 4.212 -4.759 3.156 1.00 96.25 111 ALA A CA 1
ATOM 798 C C . ALA A 1 111 ? 2.922 -4.074 3.635 1.00 96.25 111 ALA A C 1
ATOM 800 O O . ALA A 1 111 ? 2.827 -3.683 4.804 1.00 96.25 111 ALA A O 1
ATOM 801 N N . PHE A 1 112 ? 1.927 -3.944 2.754 1.00 96.38 112 PHE A N 1
ATOM 802 C CA . PHE A 1 112 ? 0.625 -3.381 3.101 1.00 96.38 112 PHE A CA 1
ATOM 803 C C . PHE A 1 112 ? -0.131 -4.286 4.082 1.00 96.38 112 PHE A C 1
ATOM 805 O O . PHE A 1 112 ? -0.565 -3.818 5.134 1.00 96.38 112 PHE A O 1
ATOM 812 N N . ALA A 1 113 ? -0.182 -5.596 3.818 1.00 95.88 113 ALA A N 1
ATOM 813 C CA . ALA A 1 113 ? -0.787 -6.579 4.718 1.00 95.88 113 ALA A CA 1
ATOM 814 C C . ALA A 1 113 ? -0.108 -6.629 6.099 1.00 95.88 113 ALA A C 1
ATOM 816 O O . ALA A 1 113 ? -0.773 -6.813 7.118 1.00 95.88 113 ALA A O 1
ATOM 817 N N . ALA A 1 114 ? 1.206 -6.394 6.164 1.00 94.75 114 ALA A N 1
ATOM 818 C CA . ALA A 1 114 ? 1.945 -6.303 7.423 1.00 94.75 114 ALA A CA 1
ATOM 819 C C . ALA A 1 114 ? 1.681 -4.999 8.208 1.00 94.75 114 ALA A C 1
ATOM 821 O O . ALA A 1 114 ? 2.099 -4.886 9.368 1.00 94.75 114 ALA A O 1
ATOM 822 N N . GLY A 1 115 ? 0.983 -4.016 7.626 1.00 93.31 115 GLY A N 1
ATOM 823 C CA . GLY A 1 115 ? 0.773 -2.687 8.215 1.00 93.31 115 GLY A CA 1
ATOM 824 C C . GLY A 1 115 ? 2.029 -1.812 8.204 1.00 93.31 115 GLY A C 1
ATOM 825 O O . GLY A 1 115 ? 2.155 -0.907 9.021 1.00 93.31 115 GLY A O 1
ATOM 826 N N . GLN A 1 116 ? 2.982 -2.102 7.313 1.00 93.25 116 GLN A N 1
ATOM 827 C CA . GLN A 1 116 ? 4.235 -1.347 7.159 1.00 93.25 116 GLN A CA 1
ATOM 828 C C . GLN A 1 116 ? 4.111 -0.214 6.130 1.00 93.25 116 GLN A C 1
ATOM 830 O O . GLN A 1 116 ? 5.062 0.529 5.902 1.00 93.25 116 GLN A O 1
ATOM 835 N N . LEU A 1 117 ? 2.955 -0.115 5.477 1.00 93.81 117 LEU A N 1
ATOM 836 C CA . LEU A 1 117 ? 2.667 0.819 4.403 1.00 93.81 117 LEU A CA 1
ATOM 837 C C . LEU A 1 117 ? 1.215 1.279 4.543 1.00 93.81 117 LEU A C 1
ATOM 839 O O . LEU A 1 117 ? 0.340 0.460 4.799 1.00 93.81 117 LEU A O 1
ATOM 843 N N . ALA A 1 118 ? 0.951 2.572 4.370 1.00 93.81 118 ALA A N 1
ATOM 844 C CA . ALA A 1 118 ? -0.421 3.075 4.322 1.00 93.81 118 ALA A CA 1
ATOM 845 C C . ALA A 1 118 ? -1.064 2.778 2.958 1.00 93.81 118 ALA A C 1
ATOM 847 O O . ALA A 1 118 ? -0.375 2.810 1.932 1.00 93.81 118 ALA A O 1
ATOM 848 N N . GLN A 1 119 ? -2.387 2.598 2.906 1.00 95.06 119 GLN A N 1
ATOM 849 C CA . GLN A 1 119 ? -3.109 2.299 1.657 1.00 95.06 119 GLN A CA 1
ATOM 850 C C . GLN A 1 119 ? -2.825 3.324 0.543 1.00 95.06 119 GLN A C 1
ATOM 852 O O . GLN A 1 119 ? -2.643 2.962 -0.620 1.00 95.06 119 GLN A O 1
ATOM 857 N N . ARG A 1 120 ? -2.752 4.616 0.893 1.00 94.75 120 ARG A N 1
ATOM 858 C CA . ARG A 1 120 ? -2.424 5.684 -0.066 1.00 94.75 120 ARG A CA 1
ATOM 859 C C . ARG A 1 120 ? -1.049 5.467 -0.699 1.00 94.75 120 ARG A C 1
ATOM 861 O O . ARG A 1 120 ? -0.924 5.578 -1.914 1.00 94.75 120 ARG A O 1
ATOM 868 N N . ALA A 1 121 ? -0.047 5.137 0.113 1.00 95.88 121 ALA A N 1
ATOM 869 C CA . ALA A 1 121 ? 1.307 4.886 -0.360 1.00 95.88 121 ALA A CA 1
ATOM 870 C C . ALA A 1 121 ? 1.361 3.615 -1.223 1.00 95.88 121 ALA A C 1
ATOM 872 O O . ALA A 1 121 ? 1.952 3.647 -2.297 1.00 95.88 121 ALA A O 1
ATOM 873 N N . ALA A 1 122 ? 0.654 2.545 -0.835 1.00 96.75 122 ALA A N 1
ATOM 874 C CA . ALA A 1 122 ? 0.500 1.346 -1.665 1.00 96.75 122 ALA A CA 1
ATOM 875 C C . ALA A 1 122 ? -0.094 1.670 -3.044 1.00 96.75 122 ALA A C 1
ATOM 877 O O . ALA A 1 122 ? 0.419 1.209 -4.063 1.00 96.75 122 ALA A O 1
ATOM 878 N N . SER A 1 123 ? -1.122 2.525 -3.096 1.00 96.06 123 SER A N 1
ATOM 879 C CA . SER A 1 123 ? -1.697 2.978 -4.365 1.00 96.06 123 SER A CA 1
ATOM 880 C C . SER A 1 123 ? -0.717 3.783 -5.213 1.00 96.06 123 SER A C 1
ATOM 882 O O . SER A 1 123 ? -0.710 3.609 -6.429 1.00 96.06 123 SER A O 1
ATOM 884 N N . GLN A 1 124 ? 0.075 4.670 -4.605 1.00 96.56 124 GLN A N 1
ATOM 885 C CA . GLN A 1 124 ? 1.066 5.475 -5.324 1.00 96.56 124 GLN A CA 1
ATOM 886 C C . GLN A 1 124 ? 2.199 4.604 -5.879 1.00 96.56 124 GLN A C 1
ATOM 888 O O . GLN A 1 124 ? 2.561 4.764 -7.040 1.00 96.56 124 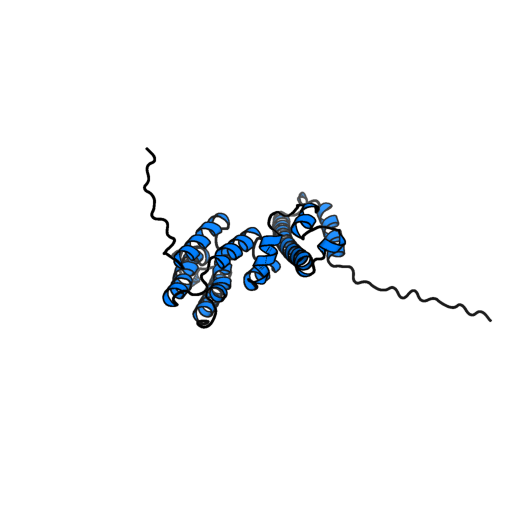GLN A O 1
ATOM 893 N N . LEU A 1 125 ? 2.692 3.640 -5.092 1.00 97.12 125 LEU A N 1
ATOM 894 C CA . LEU A 1 125 ? 3.683 2.663 -5.548 1.00 97.12 125 LEU A CA 1
ATOM 895 C C . LEU A 1 125 ? 3.156 1.829 -6.712 1.00 97.12 125 LEU A C 1
ATOM 897 O O . LEU A 1 125 ? 3.825 1.717 -7.729 1.00 97.12 125 LEU A O 1
ATOM 901 N N . CYS A 1 126 ? 1.943 1.280 -6.597 1.00 97.06 126 CYS A N 1
ATOM 902 C CA . CYS A 1 126 ? 1.361 0.474 -7.670 1.00 97.06 126 CYS A CA 1
ATOM 903 C C . CYS A 1 126 ? 1.188 1.270 -8.972 1.00 97.06 126 CYS A C 1
ATOM 905 O O . CYS A 1 126 ? 1.365 0.707 -10.047 1.00 97.06 126 CYS A O 1
ATOM 907 N N . LEU A 1 127 ? 0.822 2.554 -8.881 1.00 95.38 127 LEU A N 1
ATOM 908 C CA . LEU A 1 127 ? 0.709 3.438 -10.044 1.00 95.38 127 LEU A CA 1
ATOM 909 C C . LEU A 1 127 ? 2.070 3.660 -10.704 1.00 95.38 127 LEU A C 1
ATOM 911 O O . LEU A 1 127 ? 2.218 3.322 -11.870 1.00 95.38 127 LEU A O 1
ATOM 915 N N . MET A 1 128 ? 3.068 4.111 -9.942 1.00 95.75 128 MET A N 1
ATOM 916 C CA . MET A 1 128 ? 4.417 4.342 -10.466 1.00 95.75 128 MET A CA 1
ATOM 917 C C . MET A 1 128 ? 5.030 3.063 -11.057 1.00 95.75 128 MET A C 1
ATOM 919 O O . MET A 1 128 ? 5.576 3.077 -12.151 1.00 95.75 128 MET A O 1
ATOM 923 N N . LEU A 1 129 ? 4.856 1.915 -10.397 1.00 96.12 129 LEU A N 1
ATOM 924 C CA . LEU A 1 129 ? 5.338 0.623 -10.897 1.00 96.12 129 LEU A CA 1
ATOM 925 C C . LEU A 1 129 ? 4.562 0.105 -12.120 1.00 96.12 129 LEU A C 1
ATOM 927 O O . LEU A 1 129 ? 4.952 -0.907 -12.694 1.00 96.12 129 LEU A O 1
ATOM 931 N N . THR A 1 130 ? 3.433 0.715 -12.485 1.00 94.44 130 THR A N 1
ATOM 932 C CA . THR A 1 130 ? 2.746 0.440 -13.762 1.00 94.44 130 THR A CA 1
ATOM 933 C C . THR A 1 130 ? 3.361 1.257 -14.902 1.00 94.44 130 THR A C 1
ATOM 935 O O . THR A 1 130 ? 3.264 0.849 -16.052 1.00 94.44 130 THR A O 1
ATOM 938 N N . GLU A 1 131 ? 3.997 2.385 -14.584 1.00 92.19 131 GLU A N 1
ATOM 939 C CA . GLU A 1 131 ? 4.647 3.291 -15.541 1.00 92.19 131 GLU A CA 1
ATOM 940 C C . GLU A 1 131 ? 6.092 2.868 -15.858 1.00 92.19 131 GLU A C 1
ATOM 942 O O . GLU A 1 131 ? 6.692 3.379 -16.796 1.00 92.19 131 GLU A O 1
ATOM 947 N N . VAL A 1 132 ? 6.658 1.916 -15.105 1.00 93.12 132 VAL A N 1
ATOM 948 C CA . VAL A 1 132 ? 7.993 1.366 -15.374 1.00 93.12 132 VAL A CA 1
ATOM 949 C C . VAL A 1 132 ? 7.983 0.615 -16.714 1.00 93.12 132 VAL A C 1
ATOM 951 O O . VAL A 1 132 ? 7.225 -0.349 -16.843 1.00 93.12 132 VAL A O 1
ATOM 954 N N . PRO A 1 133 ? 8.841 0.986 -17.685 1.00 91.44 133 PRO A N 1
ATOM 955 C CA . PRO A 1 133 ? 8.930 0.285 -18.962 1.00 91.44 133 PRO A CA 1
ATOM 956 C C . PRO A 1 133 ? 9.340 -1.184 -18.799 1.00 91.44 133 PRO A C 1
ATOM 958 O O . PRO A 1 133 ? 10.162 -1.520 -17.942 1.00 91.44 133 PRO A O 1
ATOM 961 N N . ASP A 1 134 ? 8.841 -2.053 -19.685 1.00 90.50 134 ASP A N 1
ATOM 962 C CA . ASP A 1 134 ? 9.209 -3.479 -19.709 1.00 90.50 134 ASP A CA 1
ATOM 963 C C . ASP A 1 134 ? 10.718 -3.693 -19.930 1.00 90.50 134 ASP A C 1
ATOM 965 O O . ASP A 1 134 ? 11.293 -4.676 -19.458 1.00 90.50 134 ASP A O 1
ATOM 969 N N . SER A 1 135 ? 11.371 -2.753 -20.621 1.00 90.56 135 SER A N 1
ATOM 970 C CA . SER A 1 135 ? 12.813 -2.735 -20.860 1.00 90.56 135 SER A CA 1
ATOM 971 C C . SER A 1 135 ? 13.402 -1.361 -20.552 1.00 90.56 135 SER A C 1
ATOM 973 O O . SER A 1 135 ? 12.959 -0.358 -21.110 1.00 90.56 135 SER A O 1
ATOM 975 N N . VAL A 1 136 ? 14.442 -1.329 -19.721 1.00 91.69 136 VAL A N 1
ATOM 976 C CA . VAL A 1 136 ? 15.230 -0.136 -19.387 1.00 91.69 136 VAL A CA 1
ATOM 977 C C . VAL A 1 136 ? 16.704 -0.497 -19.556 1.00 91.69 136 VAL A C 1
ATOM 979 O O . VAL A 1 136 ? 17.103 -1.612 -19.226 1.00 91.69 136 VAL A O 1
ATOM 982 N N . GLU A 1 137 ? 17.519 0.420 -20.078 1.00 93.25 137 GLU A N 1
ATOM 983 C CA . GLU A 1 137 ? 18.966 0.203 -20.168 1.00 93.25 137 GLU A CA 1
ATOM 984 C C . GLU A 1 137 ? 19.567 -0.028 -18.773 1.00 93.25 137 GLU A C 1
ATOM 986 O O . GLU A 1 137 ? 19.322 0.753 -17.850 1.00 93.25 137 GLU A O 1
ATOM 991 N N . GLU A 1 138 ? 20.388 -1.071 -18.619 1.00 93.94 138 GLU A N 1
ATOM 992 C CA . GLU A 1 138 ? 20.946 -1.460 -17.315 1.00 93.94 138 GLU A CA 1
ATOM 993 C C . GLU A 1 138 ? 21.654 -0.307 -16.579 1.00 93.94 138 GLU A C 1
ATOM 995 O O . GLU A 1 138 ? 21.354 -0.100 -15.403 1.00 93.94 138 GLU A O 1
ATOM 1000 N N . PRO A 1 139 ? 22.517 0.512 -17.221 1.00 93.50 139 PRO A N 1
ATOM 1001 C CA . PRO A 1 139 ? 23.156 1.635 -16.535 1.00 93.50 139 PRO A CA 1
ATOM 1002 C C . PRO A 1 139 ? 22.154 2.658 -15.990 1.00 93.50 139 PRO A C 1
ATOM 1004 O O . PRO A 1 139 ? 22.399 3.275 -14.956 1.00 93.50 139 PRO A O 1
ATOM 1007 N N . ARG A 1 140 ? 21.011 2.831 -16.664 1.00 94.00 140 ARG A N 1
ATOM 1008 C CA . ARG A 1 140 ? 19.960 3.749 -16.223 1.00 94.00 140 ARG A CA 1
ATOM 1009 C C . ARG A 1 140 ? 19.220 3.194 -15.018 1.00 94.00 140 ARG A C 1
ATOM 1011 O O . ARG A 1 140 ? 19.067 3.902 -14.028 1.00 94.00 140 ARG A O 1
ATOM 1018 N N . LEU A 1 141 ? 18.796 1.934 -15.081 1.00 94.69 141 LEU A N 1
ATOM 1019 C CA . LEU A 1 141 ? 18.136 1.277 -13.955 1.00 94.69 141 LEU A CA 1
ATOM 1020 C C . LEU A 1 141 ? 19.053 1.236 -12.723 1.00 94.69 141 LEU A C 1
ATOM 1022 O O . LEU A 1 141 ? 18.621 1.584 -11.623 1.00 94.69 141 LEU A O 1
ATOM 1026 N N . ALA A 1 142 ? 20.328 0.891 -12.919 1.00 94.06 142 ALA A N 1
ATOM 1027 C CA . ALA A 1 142 ? 21.338 0.923 -11.869 1.00 94.06 142 ALA A CA 1
ATOM 1028 C C . ALA A 1 142 ? 21.517 2.335 -11.291 1.00 94.06 142 ALA A C 1
ATOM 1030 O O . ALA A 1 142 ? 21.535 2.479 -10.074 1.00 94.06 142 ALA A O 1
ATOM 1031 N N . GLY A 1 143 ? 21.560 3.379 -12.128 1.00 93.69 143 GLY A N 1
ATOM 1032 C CA . GLY A 1 143 ? 21.618 4.772 -11.670 1.00 93.69 143 GLY A CA 1
ATOM 1033 C C . GLY A 1 143 ? 20.383 5.203 -10.868 1.00 93.69 143 GLY A C 1
ATOM 1034 O O . GLY A 1 143 ? 20.507 5.862 -9.838 1.00 93.69 143 GLY A O 1
ATOM 1035 N N . VAL A 1 144 ? 19.177 4.786 -11.266 1.00 95.06 144 VAL A N 1
ATOM 1036 C CA . VAL A 1 144 ? 17.950 5.069 -10.496 1.00 95.06 144 VAL A CA 1
ATOM 1037 C C . VAL A 1 144 ? 17.974 4.372 -9.133 1.00 95.06 144 VAL A C 1
ATOM 1039 O O . VAL A 1 144 ? 17.607 4.983 -8.125 1.00 95.06 144 VAL A O 1
ATOM 1042 N N . LEU A 1 145 ? 18.425 3.116 -9.080 1.00 93.88 145 LEU A N 1
ATOM 1043 C CA . LEU A 1 145 ? 18.551 2.354 -7.836 1.00 93.88 145 LEU A CA 1
ATOM 1044 C C . LEU A 1 145 ? 19.652 2.913 -6.922 1.00 93.88 145 LEU A C 1
ATOM 1046 O O . LEU A 1 145 ? 19.417 3.094 -5.726 1.00 93.88 145 LEU A O 1
ATOM 1050 N N . ASP A 1 146 ? 20.838 3.186 -7.464 1.00 89.88 146 ASP A N 1
ATOM 1051 C CA . ASP A 1 146 ? 22.008 3.547 -6.665 1.00 89.88 146 ASP A CA 1
ATOM 1052 C C . ASP A 1 146 ? 22.082 5.038 -6.343 1.00 89.88 146 ASP A C 1
ATOM 1054 O O . ASP A 1 146 ? 22.341 5.383 -5.197 1.00 89.88 146 ASP A O 1
ATOM 1058 N N . ASP A 1 147 ? 21.795 5.929 -7.293 1.00 88.25 147 ASP A N 1
ATOM 1059 C CA . ASP A 1 147 ? 21.828 7.374 -7.048 1.00 88.25 147 ASP A CA 1
ATOM 1060 C C . ASP A 1 147 ? 20.450 7.905 -6.651 1.00 88.25 147 ASP A C 1
ATOM 1062 O O . ASP A 1 147 ? 20.329 8.627 -5.659 1.00 88.25 147 ASP A O 1
ATOM 1066 N N . GLY A 1 148 ? 19.396 7.535 -7.383 1.00 90.50 148 GLY A N 1
ATOM 1067 C CA . GLY A 1 148 ? 18.043 8.064 -7.175 1.00 90.50 148 GLY A CA 1
ATOM 1068 C C . GLY A 1 148 ? 17.449 7.672 -5.820 1.00 90.50 148 GLY A C 1
ATOM 1069 O O . GLY A 1 148 ? 17.208 8.524 -4.955 1.00 90.50 148 GLY A O 1
ATOM 1070 N N . VAL A 1 149 ? 17.233 6.371 -5.608 1.00 91.50 149 VAL A N 1
ATOM 1071 C CA . VAL A 1 149 ? 16.624 5.844 -4.372 1.00 91.50 149 VAL A CA 1
ATOM 1072 C C . VAL A 1 149 ? 17.492 6.163 -3.155 1.00 91.50 149 VAL A C 1
ATOM 1074 O O . VAL A 1 149 ? 16.981 6.623 -2.129 1.00 91.50 149 VAL A O 1
ATOM 1077 N N . ARG A 1 150 ? 18.812 5.991 -3.262 1.00 87.81 150 ARG A N 1
ATOM 1078 C CA . ARG A 1 150 ? 19.751 6.309 -2.178 1.00 87.81 150 ARG A CA 1
ATOM 1079 C C . ARG A 1 150 ? 19.724 7.787 -1.801 1.00 87.81 150 ARG A C 1
ATOM 1081 O O . ARG A 1 150 ? 19.732 8.095 -0.610 1.00 87.81 150 ARG A O 1
ATOM 1088 N N . SER A 1 151 ? 19.662 8.697 -2.776 1.00 87.75 151 SER A N 1
ATOM 1089 C CA . SER A 1 151 ? 19.591 10.140 -2.506 1.00 87.75 151 SER A CA 1
ATOM 1090 C C . SER A 1 151 ? 18.304 10.518 -1.783 1.00 87.75 151 SER A C 1
ATOM 1092 O O . SER A 1 151 ? 18.354 11.266 -0.807 1.00 87.75 151 SER A O 1
ATOM 1094 N N . LEU A 1 152 ? 17.166 9.944 -2.184 1.00 89.44 152 LEU A N 1
ATOM 1095 C CA . LEU A 1 152 ? 15.884 10.153 -1.499 1.00 89.44 152 LEU A CA 1
ATOM 1096 C C . LEU A 1 152 ? 15.897 9.622 -0.058 1.00 89.44 152 LEU A C 1
ATOM 1098 O O . LEU A 1 152 ? 15.273 10.199 0.833 1.00 89.44 152 LEU A O 1
ATOM 1102 N N . LEU A 1 153 ? 16.629 8.537 0.196 1.00 87.44 153 LEU A N 1
ATOM 1103 C CA . LEU A 1 153 ? 16.74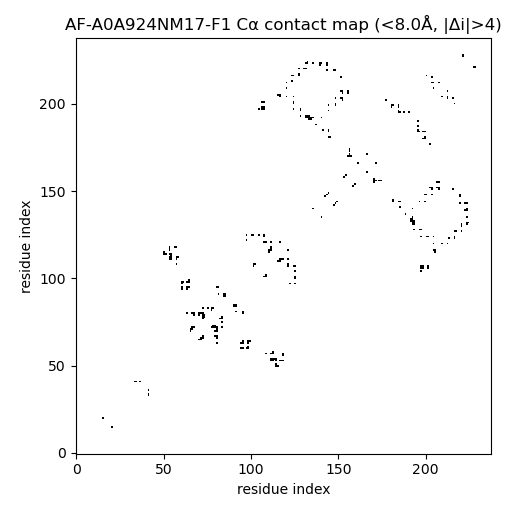9 7.940 1.526 1.00 87.44 153 LEU A CA 1
ATOM 1104 C C . LEU A 1 153 ? 17.847 8.578 2.390 1.00 87.44 153 LEU A C 1
ATOM 1106 O O . LEU A 1 153 ? 17.852 8.374 3.607 1.00 87.44 153 LEU A O 1
ATOM 1110 N N . ALA A 1 154 ? 18.741 9.386 1.811 1.00 81.19 154 ALA A N 1
ATOM 1111 C CA . ALA A 1 154 ? 19.880 9.990 2.504 1.00 81.19 154 ALA A CA 1
ATOM 1112 C C . ALA A 1 154 ? 19.472 10.887 3.686 1.00 81.19 154 ALA A C 1
ATOM 1114 O O . ALA A 1 154 ? 20.191 10.963 4.689 1.00 81.19 154 ALA A O 1
ATOM 1115 N N . CYS A 1 155 ? 18.309 11.542 3.599 1.00 68.25 155 CYS A N 1
ATOM 1116 C CA . CYS A 1 155 ? 17.762 12.360 4.684 1.00 68.25 155 CYS A CA 1
ATOM 1117 C C . CYS A 1 155 ? 17.344 11.524 5.902 1.00 68.25 155 CYS A C 1
ATOM 1119 O O . CYS A 1 155 ? 17.443 12.002 7.029 1.00 68.25 155 CYS A O 1
ATOM 1121 N N . VAL A 1 156 ? 16.908 10.279 5.692 1.00 70.69 156 VAL A N 1
ATOM 1122 C CA . VAL A 1 156 ? 16.401 9.395 6.757 1.00 70.69 156 VAL A CA 1
ATOM 1123 C C . VAL A 1 156 ? 17.512 8.526 7.329 1.00 70.69 156 VAL A C 1
ATOM 1125 O O . VAL A 1 156 ? 17.548 8.249 8.527 1.00 70.69 156 VAL A O 1
ATOM 1128 N N . THR A 1 157 ? 18.458 8.126 6.483 1.00 67.38 157 THR A N 1
ATOM 1129 C CA . THR A 1 157 ? 19.648 7.404 6.922 1.00 67.38 157 THR A CA 1
ATOM 1130 C C . THR A 1 157 ? 20.677 8.336 7.552 1.00 67.38 157 THR A C 1
ATOM 1132 O O . THR A 1 157 ? 21.511 7.870 8.315 1.00 67.38 157 THR A O 1
ATOM 1135 N N . GLY A 1 158 ? 20.618 9.650 7.333 1.00 60.12 158 GLY A N 1
ATOM 1136 C CA . GLY A 1 158 ? 21.428 10.622 8.065 1.00 60.12 158 GLY A CA 1
ATOM 1137 C C . GLY A 1 158 ? 22.778 10.927 7.415 1.00 60.12 158 GLY A C 1
ATOM 1138 O O . GLY A 1 158 ? 23.813 10.853 8.079 1.00 60.12 158 GLY A O 1
ATOM 1139 N N . ARG A 1 159 ? 22.795 11.362 6.147 1.00 55.34 159 ARG A N 1
ATOM 1140 C CA . ARG A 1 159 ? 23.926 12.154 5.604 1.00 55.34 159 ARG A CA 1
ATOM 1141 C C . ARG A 1 159 ? 23.969 13.561 6.233 1.00 55.34 159 ARG A C 1
ATOM 1143 O O . ARG A 1 159 ? 24.066 14.571 5.548 1.00 55.34 159 ARG A O 1
ATOM 1150 N N . THR A 1 160 ? 23.871 13.646 7.554 1.00 50.38 160 THR A N 1
ATOM 1151 C CA . THR A 1 160 ? 23.791 14.898 8.311 1.00 50.38 160 THR A CA 1
ATOM 1152 C C . THR A 1 160 ? 25.139 15.273 8.915 1.00 50.38 160 THR A C 1
ATOM 1154 O O . THR A 1 160 ? 25.162 15.725 10.043 1.00 50.38 160 THR A O 1
ATOM 1157 N N . GLY A 1 161 ? 26.280 15.021 8.262 1.00 52.72 161 GLY A N 1
ATOM 1158 C CA . GLY A 1 161 ? 27.607 15.395 8.799 1.00 52.72 161 GLY A CA 1
ATOM 1159 C C . GLY A 1 161 ? 27.950 14.852 10.203 1.00 52.72 161 GLY A C 1
ATOM 1160 O O . GLY A 1 161 ? 28.958 15.245 10.778 1.00 52.72 161 GLY A O 1
ATOM 1161 N N . ILE A 1 162 ? 27.116 13.968 10.763 1.00 56.94 162 ILE A N 1
ATOM 1162 C CA . ILE A 1 162 ? 27.291 13.319 12.058 1.00 56.94 162 ILE A CA 1
ATOM 1163 C C . ILE A 1 162 ? 28.071 12.041 11.794 1.00 56.94 162 ILE A C 1
ATOM 1165 O O . ILE A 1 162 ? 27.677 11.215 10.970 1.00 56.94 162 ILE A O 1
ATOM 1169 N N . GLU A 1 163 ? 29.187 11.897 12.494 1.00 59.59 163 GLU A N 1
ATOM 1170 C CA . GLU A 1 163 ? 30.041 10.725 12.398 1.00 59.59 163 GLU A CA 1
ATOM 1171 C C . GLU A 1 163 ? 29.257 9.447 12.765 1.00 59.59 163 GLU A C 1
ATOM 1173 O O . GLU A 1 163 ? 28.535 9.414 13.763 1.00 59.59 163 GLU A O 1
ATOM 1178 N N . GLU A 1 164 ? 29.428 8.377 11.988 1.00 60.34 164 GLU A N 1
ATOM 1179 C CA . GLU A 1 164 ? 28.577 7.174 11.997 1.00 60.34 164 GLU A CA 1
ATOM 1180 C C . GLU A 1 164 ? 28.401 6.512 13.377 1.00 60.34 164 GLU A C 1
ATOM 1182 O O . GLU A 1 164 ? 27.303 6.090 13.734 1.00 60.34 164 GLU A O 1
ATOM 1187 N N . HIS A 1 165 ? 29.442 6.526 14.211 1.00 60.91 165 HIS A N 1
ATOM 1188 C CA . HIS A 1 165 ? 29.428 6.019 15.588 1.00 60.91 165 HIS A CA 1
ATOM 1189 C C . HIS A 1 165 ? 28.570 6.810 16.595 1.00 60.91 165 HIS A C 1
ATOM 1191 O O . HIS A 1 165 ? 28.432 6.385 17.741 1.00 60.91 165 HIS A O 1
ATOM 1197 N N . ARG A 1 166 ? 27.976 7.944 16.200 1.00 68.69 166 ARG A N 1
ATOM 1198 C CA . ARG A 1 166 ? 27.048 8.721 17.044 1.00 68.69 166 ARG A CA 1
ATOM 1199 C C . ARG A 1 166 ? 25.580 8.522 16.668 1.00 68.69 166 ARG A C 1
ATOM 1201 O O . ARG A 1 166 ? 24.709 9.142 17.277 1.00 68.69 166 ARG A O 1
ATOM 1208 N N . LEU A 1 167 ? 25.291 7.699 15.661 1.00 75.31 167 LEU A N 1
ATOM 1209 C CA . LEU A 1 167 ? 23.921 7.453 15.226 1.00 75.31 167 LEU A CA 1
ATOM 1210 C C . LEU A 1 167 ? 23.207 6.470 16.165 1.00 75.31 167 LEU A C 1
ATOM 1212 O O . LEU A 1 167 ? 23.816 5.505 16.630 1.00 75.31 167 LEU A O 1
ATOM 1216 N N . PRO A 1 168 ? 21.901 6.661 16.420 1.00 82.50 168 PRO A N 1
ATOM 1217 C CA . PRO A 1 168 ? 21.103 5.682 17.147 1.00 82.50 168 PRO A CA 1
ATOM 1218 C C . PRO A 1 168 ? 21.129 4.307 16.464 1.00 82.50 168 PRO A C 1
ATOM 1220 O O . PRO A 1 168 ? 21.080 4.214 15.236 1.00 82.50 168 PRO A O 1
ATOM 1223 N N . ALA A 1 169 ? 21.104 3.227 17.253 1.00 84.81 169 ALA A N 1
ATOM 1224 C CA . ALA A 1 169 ? 21.093 1.852 16.737 1.00 84.81 169 ALA A CA 1
ATOM 1225 C C . ALA A 1 169 ? 19.948 1.592 15.738 1.00 84.81 169 ALA A C 1
ATOM 1227 O O . ALA A 1 169 ? 20.132 0.891 14.746 1.00 84.81 169 ALA A O 1
ATOM 1228 N N . ALA A 1 170 ? 18.783 2.213 15.954 1.00 83.56 170 ALA A N 1
ATOM 1229 C CA . ALA A 1 170 ? 17.653 2.138 15.031 1.00 83.56 170 ALA A CA 1
ATOM 1230 C C . ALA A 1 170 ? 17.976 2.736 13.647 1.00 83.56 170 ALA A C 1
ATOM 1232 O O . ALA A 1 170 ? 17.594 2.167 12.629 1.00 83.56 170 ALA A O 1
ATOM 1233 N N . THR A 1 171 ? 18.723 3.843 13.589 1.00 83.62 171 THR A N 1
ATOM 1234 C CA . THR A 1 171 ? 19.151 4.470 12.328 1.00 83.62 171 THR A CA 1
ATOM 1235 C C . THR A 1 171 ? 20.166 3.598 11.590 1.00 83.62 171 THR A C 1
ATOM 1237 O O . THR A 1 171 ? 20.069 3.443 10.373 1.00 83.62 171 THR A O 1
ATOM 1240 N N . LEU A 1 172 ? 21.105 2.982 12.316 1.00 83.94 172 LEU A N 1
ATOM 1241 C CA . LEU A 1 172 ? 22.067 2.036 11.739 1.00 83.94 172 LEU A CA 1
ATOM 1242 C C . LEU A 1 172 ? 21.374 0.786 11.176 1.00 83.94 172 LEU A C 1
ATOM 1244 O O . LEU A 1 172 ? 21.724 0.329 10.090 1.00 83.94 172 LEU A O 1
ATOM 1248 N N . ALA A 1 173 ? 20.351 0.270 11.862 1.00 87.56 173 ALA A N 1
ATOM 1249 C CA . ALA A 1 173 ? 19.559 -0.855 11.368 1.00 87.56 173 ALA A CA 1
ATOM 1250 C C . ALA A 1 173 ? 18.811 -0.508 10.067 1.00 87.56 173 ALA A C 1
ATOM 1252 O O . ALA A 1 173 ? 18.827 -1.297 9.123 1.00 87.56 173 ALA A O 1
ATOM 1253 N N . VAL A 1 174 ? 18.215 0.689 9.984 1.00 87.25 174 VAL A N 1
ATOM 1254 C CA . VAL A 1 174 ? 17.565 1.172 8.752 1.00 87.25 174 VAL A CA 1
ATOM 1255 C C . VAL A 1 174 ? 18.576 1.309 7.613 1.00 87.25 174 VAL A C 1
ATOM 1257 O O . VAL A 1 174 ? 18.296 0.864 6.505 1.00 87.25 174 VAL A O 1
ATOM 1260 N N . ARG A 1 175 ? 19.772 1.856 7.872 1.00 86.44 175 ARG A N 1
ATOM 1261 C CA . ARG A 1 175 ? 20.858 1.912 6.874 1.00 86.44 175 ARG A CA 1
ATOM 1262 C C . ARG A 1 175 ? 21.210 0.536 6.334 1.00 86.44 175 ARG A C 1
ATOM 1264 O O . ARG A 1 175 ? 21.183 0.341 5.125 1.00 86.44 175 ARG A O 1
ATOM 1271 N N . ALA A 1 176 ? 21.506 -0.407 7.225 1.00 88.75 176 ALA A N 1
ATOM 1272 C CA . ALA A 1 176 ? 21.886 -1.759 6.838 1.00 88.75 176 ALA A CA 1
ATOM 1273 C C . ALA A 1 176 ? 20.798 -2.423 5.982 1.00 88.75 176 ALA A C 1
ATOM 1275 O O . ALA A 1 176 ? 21.106 -3.049 4.971 1.00 88.75 176 ALA A O 1
ATOM 1276 N N . GLN A 1 177 ? 19.526 -2.222 6.338 1.00 91.06 177 GLN A N 1
ATOM 1277 C CA . GLN A 1 177 ? 18.400 -2.701 5.543 1.00 91.06 177 GLN A CA 1
ATOM 1278 C C . GLN A 1 177 ? 18.352 -2.060 4.149 1.00 91.06 177 GLN A C 1
ATOM 1280 O O . GLN A 1 177 ? 18.152 -2.772 3.167 1.00 91.06 177 GLN A O 1
ATOM 1285 N N . VAL A 1 178 ? 18.522 -0.737 4.052 1.00 90.94 178 VAL A N 1
ATOM 1286 C CA . VAL A 1 178 ? 18.528 -0.026 2.764 1.00 90.94 178 VAL A CA 1
ATOM 1287 C C . VAL A 1 178 ? 19.655 -0.545 1.872 1.00 90.94 178 VAL A C 1
ATOM 1289 O O . VAL A 1 178 ? 19.388 -0.940 0.739 1.00 90.94 178 VAL A O 1
ATOM 1292 N N . GLU A 1 179 ? 20.882 -0.631 2.390 1.00 91.44 179 GLU A N 1
ATOM 1293 C CA . GLU A 1 179 ? 22.032 -1.138 1.630 1.00 91.44 179 GLU A CA 1
ATOM 1294 C C . GLU A 1 179 ? 21.837 -2.583 1.175 1.00 91.44 179 GLU A C 1
ATOM 1296 O O . GLU A 1 179 ? 22.120 -2.916 0.024 1.00 91.44 179 GLU A O 1
ATOM 1301 N N . GLN A 1 180 ? 21.321 -3.443 2.056 1.00 94.31 180 GLN A N 1
ATOM 1302 C CA . GLN A 1 180 ? 21.075 -4.846 1.736 1.00 94.31 180 GLN A CA 1
ATOM 1303 C C . GLN A 1 180 ? 20.075 -4.992 0.583 1.00 94.31 180 GLN A C 1
ATOM 1305 O O . GLN A 1 180 ? 20.303 -5.782 -0.335 1.00 94.31 180 GLN A O 1
ATOM 1310 N N . VAL A 1 181 ? 18.973 -4.239 0.623 1.00 94.88 181 VAL A N 1
ATOM 1311 C CA . VAL A 1 181 ? 17.954 -4.277 -0.431 1.00 94.88 181 VAL A CA 1
ATOM 1312 C C . VAL A 1 181 ? 18.515 -3.723 -1.736 1.00 94.88 181 VAL A C 1
ATOM 1314 O O . VAL A 1 181 ? 18.395 -4.399 -2.752 1.00 94.88 181 VAL A O 1
ATOM 1317 N N . LEU A 1 182 ? 19.165 -2.555 -1.725 1.00 93.94 182 LEU A N 1
ATOM 1318 C CA . LEU A 1 182 ? 19.721 -1.958 -2.946 1.00 93.94 182 LEU A CA 1
ATOM 1319 C C . LEU A 1 182 ? 20.783 -2.856 -3.587 1.00 93.94 182 LEU A C 1
ATOM 1321 O O . LEU A 1 182 ? 20.726 -3.101 -4.789 1.00 93.94 182 LEU A O 1
ATOM 1325 N N . THR A 1 183 ? 21.680 -3.433 -2.782 1.00 95.31 183 THR A N 1
ATOM 1326 C CA . THR A 1 183 ? 22.692 -4.393 -3.254 1.00 95.31 183 THR A CA 1
ATOM 1327 C C . THR A 1 183 ? 22.040 -5.587 -3.943 1.00 95.31 183 THR A C 1
ATOM 1329 O O . THR A 1 183 ? 22.471 -5.997 -5.018 1.00 95.31 183 THR A O 1
ATOM 1332 N N . ARG A 1 184 ? 20.967 -6.132 -3.357 1.00 96.00 184 ARG A N 1
ATOM 1333 C CA . ARG A 1 184 ? 20.213 -7.231 -3.964 1.00 96.00 184 ARG A CA 1
ATOM 1334 C C . ARG A 1 184 ? 19.569 -6.817 -5.291 1.00 96.00 184 ARG A C 1
ATOM 1336 O O . ARG A 1 184 ? 19.708 -7.540 -6.269 1.00 96.00 184 ARG A O 1
ATOM 1343 N N . CYS A 1 185 ? 18.916 -5.656 -5.337 1.00 95.25 185 CYS A N 1
ATOM 1344 C CA . CYS A 1 185 ? 18.265 -5.151 -6.553 1.00 95.25 185 CYS A CA 1
ATOM 1345 C C . CYS A 1 185 ? 19.275 -4.931 -7.689 1.00 95.25 185 CYS A C 1
ATOM 1347 O O . CYS A 1 185 ? 18.974 -5.195 -8.850 1.00 95.25 185 CYS A O 1
ATOM 1349 N N . LEU A 1 186 ? 20.483 -4.463 -7.360 1.00 93.94 186 LEU A N 1
ATOM 1350 C CA . LEU A 1 186 ? 21.572 -4.274 -8.320 1.00 93.94 186 LEU A CA 1
ATOM 1351 C C . LEU A 1 186 ? 22.159 -5.607 -8.809 1.00 93.94 186 LEU A C 1
ATOM 1353 O O . LEU A 1 186 ? 22.543 -5.701 -9.969 1.00 93.94 186 LEU A O 1
ATOM 1357 N N . ALA A 1 187 ? 22.196 -6.638 -7.960 1.00 94.81 187 ALA A N 1
ATOM 1358 C CA . ALA A 1 187 ? 22.729 -7.954 -8.314 1.00 94.81 187 ALA A CA 1
ATOM 1359 C C . ALA A 1 187 ? 21.790 -8.796 -9.203 1.00 94.81 187 ALA A C 1
ATOM 1361 O O . ALA A 1 187 ? 22.262 -9.664 -9.934 1.00 94.81 187 ALA A O 1
ATOM 1362 N N . GLU A 1 188 ? 20.475 -8.568 -9.150 1.00 93.56 188 GLU A N 1
ATOM 1363 C CA . GLU A 1 188 ? 19.464 -9.329 -9.902 1.00 93.56 188 GLU A CA 1
ATOM 1364 C C . GLU A 1 188 ? 19.317 -8.835 -11.359 1.00 93.56 188 GLU A C 1
ATOM 1366 O O . GLU A 1 188 ? 18.231 -8.462 -11.791 1.00 93.56 188 GLU A O 1
ATOM 1371 N N . THR A 1 189 ? 20.399 -8.824 -12.143 1.00 90.06 189 THR A N 1
ATOM 1372 C CA . THR A 1 189 ? 20.425 -8.239 -13.505 1.00 90.06 189 THR A CA 1
ATOM 1373 C C . THR A 1 189 ? 19.507 -8.924 -14.525 1.00 90.06 189 THR A C 1
ATOM 1375 O O . THR A 1 189 ? 19.136 -8.308 -15.519 1.00 90.06 189 THR A O 1
ATOM 1378 N N . GLU A 1 190 ? 19.118 -10.178 -14.291 1.00 91.06 190 GLU A N 1
ATOM 1379 C CA . GLU A 1 190 ? 18.196 -10.931 -15.158 1.00 91.06 190 GLU A CA 1
ATOM 1380 C C . GLU A 1 190 ? 16.713 -10.678 -14.835 1.00 91.06 190 GLU A C 1
ATOM 1382 O O . GLU A 1 190 ? 15.832 -11.071 -15.603 1.00 91.06 190 GLU A O 1
ATOM 1387 N N . ALA A 1 191 ? 16.412 -10.042 -13.698 1.00 93.31 191 ALA A N 1
ATOM 1388 C CA . ALA A 1 191 ? 15.043 -9.734 -13.309 1.00 93.31 191 ALA A CA 1
ATOM 1389 C C . ALA A 1 191 ? 14.495 -8.535 -14.099 1.00 93.31 191 ALA A C 1
ATOM 1391 O O . ALA A 1 191 ? 15.236 -7.643 -14.522 1.00 93.31 191 ALA A O 1
ATOM 1392 N N . ARG A 1 192 ? 13.168 -8.485 -14.268 1.00 94.75 192 ARG A N 1
ATOM 1393 C CA . ARG A 1 192 ? 12.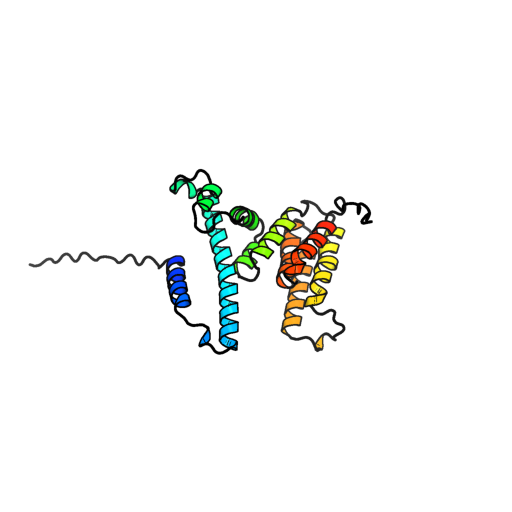520 -7.363 -14.961 1.00 94.75 192 ARG A CA 1
ATOM 1394 C C . ARG A 1 192 ? 12.762 -6.061 -14.186 1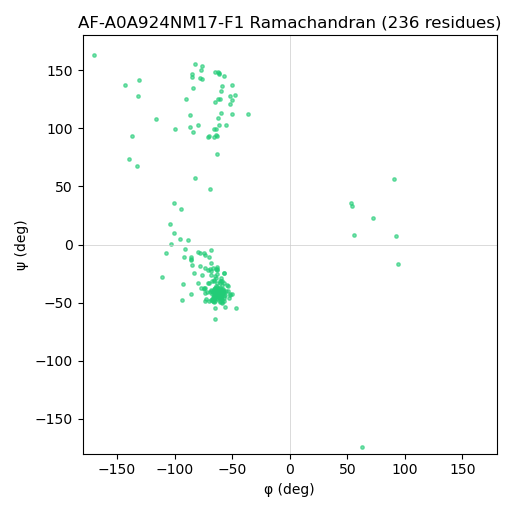.00 94.75 192 ARG A C 1
ATOM 1396 O O . ARG A 1 192 ? 12.780 -6.095 -12.951 1.00 94.75 192 ARG A O 1
ATOM 1403 N N . PRO A 1 193 ? 12.851 -4.901 -14.864 1.00 95.12 193 PRO A N 1
ATOM 1404 C CA . PRO A 1 193 ? 13.061 -3.613 -14.202 1.00 95.12 193 PRO A CA 1
ATOM 1405 C C . PRO A 1 193 ? 12.092 -3.352 -13.043 1.00 95.12 193 PRO A C 1
ATOM 1407 O O . PRO A 1 193 ? 12.506 -2.934 -11.963 1.00 95.12 193 PRO A O 1
ATOM 1410 N N . VAL A 1 194 ? 10.808 -3.670 -13.237 1.00 95.94 194 VAL A N 1
ATOM 1411 C CA . VAL A 1 194 ? 9.768 -3.495 -12.215 1.00 95.94 194 VAL A CA 1
ATOM 1412 C C . VAL A 1 194 ? 9.991 -4.365 -10.974 1.00 95.94 194 VAL A C 1
ATOM 1414 O O . VAL A 1 194 ? 9.806 -3.876 -9.863 1.00 95.94 194 VAL A O 1
ATOM 1417 N N . ASP A 1 195 ? 10.445 -5.610 -11.143 1.00 96.06 195 ASP A N 1
ATOM 1418 C CA . ASP A 1 195 ? 10.660 -6.551 -10.034 1.00 96.06 195 ASP A CA 1
ATOM 1419 C C . ASP A 1 195 ? 11.861 -6.118 -9.177 1.00 96.06 195 ASP A C 1
ATOM 1421 O O . ASP A 1 195 ? 11.850 -6.268 -7.955 1.00 96.06 195 ASP A O 1
ATOM 1425 N N . ARG A 1 196 ? 12.875 -5.512 -9.810 1.00 95.94 196 ARG A N 1
ATOM 1426 C CA . ARG A 1 196 ? 14.047 -4.936 -9.128 1.00 95.94 196 ARG A CA 1
ATOM 1427 C C . ARG A 1 196 ? 13.713 -3.622 -8.428 1.00 95.94 196 ARG A C 1
ATOM 1429 O O . ARG A 1 196 ? 14.225 -3.349 -7.345 1.00 95.94 196 ARG A O 1
ATOM 1436 N N . LEU A 1 197 ? 12.862 -2.793 -9.033 1.00 96.19 197 LEU A N 1
ATOM 1437 C CA . LEU A 1 197 ? 12.471 -1.502 -8.465 1.00 96.19 197 LEU A CA 1
ATOM 1438 C C . LEU A 1 197 ? 11.504 -1.640 -7.297 1.00 96.19 197 LEU A C 1
ATOM 1440 O O . LEU A 1 197 ? 11.636 -0.885 -6.336 1.00 96.19 197 LEU A O 1
ATOM 1444 N N . GLU A 1 198 ? 10.555 -2.577 -7.355 1.00 97.50 198 GLU A N 1
ATOM 1445 C CA . GLU A 1 198 ? 9.502 -2.753 -6.347 1.00 97.50 198 GLU A CA 1
ATOM 1446 C C . GLU A 1 198 ? 10.021 -2.731 -4.888 1.00 97.50 198 GLU A C 1
ATOM 1448 O O . GLU A 1 198 ? 9.547 -1.899 -4.101 1.00 97.50 198 GLU A O 1
ATOM 1453 N N . PRO A 1 199 ? 11.009 -3.559 -4.489 1.00 96.88 199 PRO A N 1
ATOM 1454 C CA . PRO A 1 199 ? 11.555 -3.522 -3.131 1.00 96.88 199 PRO A CA 1
ATOM 1455 C C . PRO A 1 199 ? 12.293 -2.212 -2.802 1.00 96.88 199 PRO A C 1
ATOM 1457 O O . PRO A 1 199 ? 12.252 -1.769 -1.651 1.00 96.88 1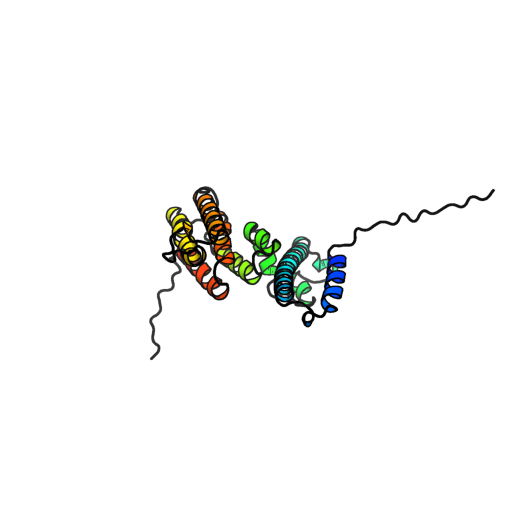99 PRO A O 1
ATOM 1460 N N . ALA A 1 200 ? 12.929 -1.561 -3.780 1.00 95.75 200 ALA A N 1
ATOM 1461 C CA . ALA A 1 200 ? 13.652 -0.306 -3.578 1.00 95.75 200 ALA A CA 1
ATOM 1462 C C . ALA A 1 200 ? 12.697 0.884 -3.366 1.00 95.75 200 ALA A C 1
ATOM 1464 O O . ALA A 1 200 ? 12.845 1.641 -2.402 1.00 95.75 200 ALA A O 1
ATOM 1465 N N . VAL A 1 201 ? 11.659 1.023 -4.197 1.00 95.94 201 VAL A N 1
ATOM 1466 C CA . VAL A 1 201 ? 10.655 2.094 -4.041 1.00 95.94 201 VAL A CA 1
ATOM 1467 C C . VAL A 1 201 ? 9.790 1.897 -2.794 1.00 95.94 201 VAL A C 1
ATOM 1469 O O . VAL A 1 201 ? 9.332 2.871 -2.192 1.00 95.94 201 VAL A O 1
ATOM 1472 N N . LEU A 1 202 ? 9.627 0.654 -2.329 1.00 96.75 202 LEU A N 1
ATOM 1473 C CA . LEU A 1 202 ? 8.995 0.372 -1.044 1.00 96.75 202 LEU A CA 1
ATOM 1474 C C . LEU A 1 202 ? 9.782 0.974 0.131 1.00 96.75 202 LEU A C 1
ATOM 1476 O O . LEU A 1 202 ? 9.166 1.480 1.072 1.00 96.75 202 LEU A O 1
ATOM 1480 N N . LEU A 1 203 ? 11.120 0.960 0.094 1.00 94.06 203 LEU A N 1
ATOM 1481 C CA . LEU A 1 203 ? 11.927 1.630 1.120 1.00 94.06 203 LEU A CA 1
ATOM 1482 C C . LEU A 1 203 ? 11.664 3.136 1.130 1.00 94.06 203 LEU A C 1
ATOM 1484 O O . LEU A 1 203 ? 11.472 3.710 2.202 1.00 94.06 203 LEU A O 1
ATOM 1488 N N . VAL A 1 204 ? 11.574 3.762 -0.048 1.00 94.00 204 VAL A N 1
ATOM 1489 C CA . VAL A 1 204 ? 11.206 5.183 -0.163 1.00 94.00 204 VAL A CA 1
ATOM 1490 C C . VAL A 1 204 ? 9.856 5.427 0.504 1.00 94.00 204 VAL A C 1
ATOM 1492 O O . VAL A 1 204 ? 9.749 6.300 1.357 1.00 94.00 204 VAL A O 1
ATOM 1495 N N . ALA A 1 205 ? 8.840 4.614 0.223 1.00 94.50 205 ALA A N 1
ATOM 1496 C CA . ALA A 1 205 ? 7.522 4.793 0.833 1.00 94.50 205 ALA A CA 1
ATOM 1497 C C . ALA A 1 205 ? 7.482 4.590 2.358 1.00 94.50 205 ALA A C 1
ATOM 1499 O O . ALA A 1 205 ? 6.623 5.169 3.023 1.00 94.50 205 ALA A O 1
ATOM 1500 N N . ARG A 1 206 ? 8.386 3.779 2.919 1.00 92.00 206 ARG A N 1
ATOM 1501 C CA . ARG A 1 206 ? 8.469 3.536 4.371 1.00 92.00 206 ARG A CA 1
ATOM 1502 C C . ARG A 1 206 ? 9.126 4.678 5.131 1.00 92.00 206 ARG A C 1
ATOM 1504 O O . ARG A 1 206 ? 8.743 4.954 6.264 1.00 92.00 206 ARG A O 1
ATOM 1511 N N . TYR A 1 207 ? 10.138 5.290 4.530 1.00 89.38 207 TYR A N 1
ATOM 1512 C CA . TYR A 1 207 ? 11.042 6.194 5.235 1.00 89.38 207 TYR A CA 1
ATOM 1513 C C . TYR A 1 207 ? 10.878 7.653 4.812 1.00 89.38 207 TYR A C 1
ATOM 1515 O O . TYR A 1 207 ? 11.117 8.555 5.613 1.00 89.38 207 TYR A O 1
ATOM 1523 N N . HIS A 1 208 ? 10.438 7.908 3.582 1.00 87.38 208 HIS A N 1
ATOM 1524 C CA . HIS A 1 208 ? 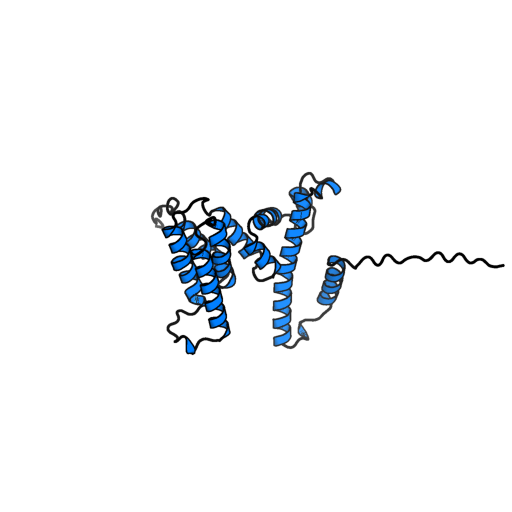10.246 9.256 3.071 1.00 87.38 208 HIS A CA 1
ATOM 1525 C C . HIS A 1 208 ? 8.959 9.886 3.638 1.00 87.38 208 HIS A C 1
ATOM 1527 O O . HIS A 1 208 ? 7.937 9.204 3.758 1.00 87.38 208 HIS A O 1
ATOM 1533 N N . PRO A 1 209 ? 8.944 11.199 3.946 1.00 85.88 209 PRO A N 1
ATOM 1534 C CA . PRO A 1 209 ? 7.729 11.891 4.365 1.00 85.88 209 PRO A CA 1
ATOM 1535 C C . PRO A 1 209 ? 6.555 11.676 3.399 1.00 85.88 209 PRO A C 1
ATOM 1537 O O . PRO A 1 209 ? 6.665 11.948 2.200 1.00 85.88 209 PRO A O 1
ATOM 1540 N N . ALA A 1 210 ? 5.401 11.256 3.932 1.00 86.75 210 ALA A N 1
ATOM 1541 C CA . ALA A 1 210 ? 4.223 10.890 3.138 1.00 86.75 210 ALA A CA 1
ATOM 1542 C C . ALA A 1 210 ? 3.721 12.020 2.216 1.00 86.75 210 ALA A C 1
ATOM 1544 O O . ALA A 1 210 ? 3.256 11.758 1.108 1.00 86.75 210 ALA A O 1
ATOM 1545 N N . GLY A 1 211 ? 3.852 13.283 2.643 1.00 88.12 211 GLY A N 1
ATOM 1546 C CA . GLY A 1 211 ? 3.479 14.452 1.836 1.00 88.12 211 GLY A CA 1
ATOM 1547 C C . GLY A 1 211 ? 4.351 14.661 0.592 1.00 88.12 211 GLY A C 1
ATOM 1548 O O . GLY A 1 211 ? 3.913 15.307 -0.353 1.00 88.12 211 GLY A O 1
ATOM 1549 N N . GLN A 1 212 ? 5.556 14.088 0.566 1.00 90.25 212 GLN A N 1
ATOM 1550 C CA . GLN A 1 212 ? 6.517 14.220 -0.533 1.00 90.25 212 GLN A CA 1
ATOM 1551 C C . GLN A 1 212 ? 6.648 12.937 -1.366 1.00 90.25 212 GLN A C 1
ATOM 1553 O O . GLN A 1 212 ? 7.281 12.959 -2.418 1.00 90.25 212 GLN A O 1
ATOM 1558 N N . LEU A 1 213 ? 6.023 11.832 -0.939 1.00 93.50 213 LEU A N 1
ATOM 1559 C CA . LEU A 1 213 ? 6.140 10.534 -1.607 1.00 93.50 213 LEU A CA 1
ATOM 1560 C C . LEU A 1 213 ? 5.724 10.593 -3.084 1.00 93.50 213 LEU A C 1
ATOM 1562 O O . LEU A 1 213 ? 6.401 10.031 -3.932 1.00 93.50 213 LEU A O 1
ATOM 1566 N N . GLY A 1 214 ? 4.639 11.304 -3.406 1.00 93.25 214 GLY A N 1
ATOM 1567 C CA . GLY A 1 214 ? 4.178 11.423 -4.794 1.00 93.25 214 GLY A CA 1
ATOM 1568 C C . GLY A 1 214 ? 5.203 12.096 -5.711 1.00 93.25 214 GLY A C 1
ATOM 1569 O O . GLY A 1 214 ? 5.421 11.635 -6.824 1.00 93.25 214 GLY A O 1
ATOM 1570 N N . TRP A 1 215 ? 5.866 13.148 -5.223 1.00 93.75 215 TRP A N 1
ATOM 1571 C CA . TRP A 1 215 ? 6.949 13.808 -5.952 1.00 93.75 215 TRP A CA 1
ATOM 1572 C C . TRP A 1 215 ? 8.168 12.889 -6.089 1.00 93.75 215 TRP A C 1
ATOM 1574 O O . TRP A 1 215 ? 8.687 12.735 -7.187 1.00 93.75 215 TRP A O 1
ATOM 1584 N N . ALA A 1 216 ? 8.576 12.228 -5.002 1.00 93.50 216 ALA A N 1
ATOM 1585 C CA . ALA A 1 216 ? 9.735 11.338 -4.997 1.00 93.50 216 ALA A CA 1
ATOM 1586 C C . ALA A 1 216 ? 9.577 10.177 -5.995 1.00 93.50 216 ALA A C 1
ATOM 1588 O O . ALA A 1 216 ? 10.491 9.889 -6.760 1.00 93.50 216 ALA A O 1
ATOM 1589 N N . LEU A 1 217 ? 8.399 9.545 -6.029 1.00 95.00 217 LEU A N 1
ATOM 1590 C CA . LEU A 1 217 ? 8.104 8.468 -6.977 1.00 95.00 217 LEU A CA 1
ATOM 1591 C C . LEU A 1 217 ? 8.087 8.960 -8.423 1.00 95.00 217 LEU A C 1
ATOM 1593 O O . LEU A 1 217 ? 8.596 8.262 -9.293 1.00 95.00 217 LEU A O 1
ATOM 1597 N N . LYS A 1 218 ? 7.561 10.165 -8.667 1.00 93.25 218 LYS A N 1
ATOM 1598 C CA . LYS A 1 218 ? 7.588 10.771 -9.997 1.00 93.25 218 LYS A CA 1
ATOM 1599 C C . LYS A 1 218 ? 9.019 11.028 -10.474 1.00 93.25 218 LYS A C 1
ATOM 1601 O O . LYS A 1 218 ? 9.348 10.653 -11.585 1.00 93.25 218 LYS A O 1
ATOM 1606 N N . VAL A 1 219 ? 9.886 11.582 -9.624 1.00 92.19 219 VAL A N 1
ATOM 1607 C CA . VAL A 1 219 ? 11.304 11.801 -9.970 1.00 92.19 219 VAL A CA 1
ATOM 1608 C C . VAL A 1 219 ? 11.994 10.493 -10.366 1.00 92.19 219 VAL A C 1
ATOM 1610 O O . VAL A 1 219 ? 12.773 10.475 -11.314 1.00 92.19 219 VAL A O 1
ATOM 1613 N N . LEU A 1 220 ? 11.703 9.394 -9.662 1.00 94.12 220 LEU A N 1
ATOM 1614 C CA . LEU A 1 220 ? 12.245 8.079 -10.011 1.00 94.12 220 LEU A CA 1
ATOM 1615 C C . LEU A 1 220 ? 11.671 7.541 -11.329 1.00 94.12 220 LEU A C 1
ATOM 1617 O O . LEU A 1 220 ? 12.420 6.952 -12.099 1.00 94.12 220 LEU A O 1
ATOM 1621 N N . ALA A 1 221 ? 10.377 7.740 -11.591 1.00 93.12 221 ALA A N 1
ATOM 1622 C CA . ALA A 1 221 ? 9.736 7.332 -12.841 1.00 93.12 221 ALA A CA 1
ATOM 1623 C C . ALA A 1 221 ? 10.284 8.116 -14.046 1.00 93.12 221 ALA A C 1
ATOM 1625 O O . ALA A 1 221 ? 10.747 7.508 -15.008 1.00 93.12 221 ALA A O 1
ATOM 1626 N N . ASP A 1 222 ? 10.344 9.447 -13.943 1.00 91.31 222 ASP A N 1
ATOM 1627 C CA . ASP A 1 222 ? 10.874 10.343 -14.980 1.00 91.31 222 ASP A CA 1
ATOM 1628 C C . ASP A 1 222 ? 12.348 10.012 -15.313 1.00 91.31 222 ASP A C 1
ATOM 1630 O O . ASP A 1 222 ? 12.799 10.158 -16.447 1.00 91.31 222 ASP A O 1
ATOM 1634 N N . ALA A 1 223 ? 13.120 9.527 -14.332 1.00 91.25 223 ALA A N 1
ATOM 1635 C CA . ALA A 1 223 ? 14.508 9.111 -14.537 1.00 91.25 223 ALA A CA 1
ATOM 1636 C C . ALA A 1 223 ? 14.655 7.780 -15.304 1.00 91.25 223 ALA A C 1
ATOM 1638 O O . ALA A 1 223 ? 15.723 7.517 -15.862 1.00 91.25 223 ALA A O 1
ATOM 1639 N N . LEU A 1 224 ? 13.615 6.938 -15.344 1.00 89.94 224 LEU A N 1
ATOM 1640 C CA . LEU A 1 224 ? 13.611 5.689 -16.117 1.00 89.94 224 LEU A CA 1
ATOM 1641 C C . LEU A 1 224 ? 13.322 5.953 -17.601 1.00 89.94 224 LEU A C 1
ATOM 1643 O O . LEU A 1 224 ? 13.923 5.295 -18.457 1.00 89.94 224 LEU A O 1
ATOM 1647 N N . ASP A 1 225 ? 12.498 6.958 -17.908 1.00 81.62 225 ASP A N 1
ATOM 1648 C CA . ASP A 1 225 ? 12.205 7.384 -19.278 1.00 81.62 225 ASP A CA 1
ATOM 1649 C C . ASP A 1 225 ? 12.192 8.924 -19.442 1.00 81.62 225 ASP A C 1
ATOM 1651 O O . ASP A 1 225 ? 11.164 9.576 -19.266 1.00 81.62 225 ASP A O 1
ATOM 1655 N N . PRO A 1 226 ? 13.325 9.544 -19.824 1.00 61.66 226 PRO A N 1
ATOM 1656 C CA . PRO A 1 226 ? 13.432 10.986 -19.992 1.00 61.66 226 PRO A CA 1
ATOM 1657 C C . PRO A 1 226 ? 12.740 11.494 -21.265 1.00 61.66 226 PRO A C 1
ATOM 1659 O O . PRO A 1 226 ? 12.664 12.710 -21.450 1.00 61.66 226 PRO A O 1
ATOM 1662 N N . ALA A 1 227 ? 12.256 10.613 -22.155 1.00 58.34 227 ALA A N 1
ATOM 1663 C CA . ALA A 1 227 ? 11.594 11.027 -23.395 1.00 58.34 227 ALA A CA 1
ATOM 1664 C C . ALA A 1 227 ? 10.231 11.705 -23.149 1.00 58.34 227 ALA A C 1
ATOM 1666 O O . ALA A 1 227 ? 9.735 12.402 -24.034 1.00 58.34 227 ALA A O 1
ATOM 1667 N N . GLU A 1 228 ? 9.662 11.563 -21.946 1.00 49.19 228 GLU A N 1
ATOM 1668 C CA . GLU A 1 228 ? 8.439 12.243 -21.507 1.00 49.19 228 GLU A CA 1
ATOM 1669 C C . GLU A 1 228 ? 8.679 13.471 -20.616 1.00 49.19 228 GLU A C 1
ATOM 1671 O O . GLU A 1 228 ? 7.715 14.014 -20.082 1.00 49.19 228 GLU A O 1
ATOM 1676 N N . ALA A 1 229 ? 9.912 13.968 -20.449 1.00 44.47 229 ALA A N 1
ATOM 1677 C CA . ALA A 1 229 ? 10.104 15.241 -19.755 1.00 44.47 229 ALA A CA 1
ATOM 1678 C C . ALA A 1 229 ? 9.401 16.352 -20.565 1.00 44.47 229 ALA A C 1
ATOM 1680 O O . ALA A 1 229 ? 9.883 16.694 -21.650 1.00 44.47 229 ALA A O 1
ATOM 1681 N N . PRO A 1 230 ? 8.267 16.925 -20.102 1.00 41.50 230 PRO A N 1
ATOM 1682 C CA . PRO A 1 230 ? 7.656 18.017 -20.833 1.00 41.50 230 PRO A CA 1
ATOM 1683 C C . PRO A 1 230 ? 8.668 19.158 -20.841 1.00 41.50 230 PRO A C 1
ATOM 1685 O O . PRO A 1 230 ? 9.136 19.581 -19.778 1.00 41.50 230 PRO A O 1
ATOM 1688 N N . GLU A 1 231 ? 9.016 19.655 -22.030 1.00 36.75 231 GLU A N 1
ATOM 1689 C CA . GLU A 1 231 ? 9.719 20.928 -22.135 1.00 36.75 231 GLU A CA 1
ATOM 1690 C C . GLU A 1 231 ? 8.98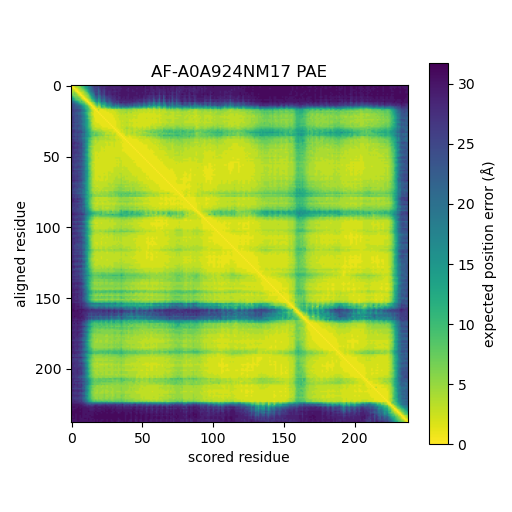1 21.931 -21.237 1.00 36.75 231 GLU A C 1
ATOM 1692 O O . GLU A 1 231 ? 7.748 22.026 -21.322 1.00 36.75 231 GLU A O 1
ATOM 1697 N N . PRO A 1 232 ? 9.676 22.652 -20.339 1.00 41.06 232 PRO A N 1
ATOM 1698 C CA . PRO A 1 232 ? 9.036 23.673 -19.536 1.00 41.06 232 PRO A CA 1
ATOM 1699 C C . PRO A 1 232 ? 8.543 24.766 -20.484 1.00 41.06 232 PRO A C 1
ATOM 1701 O O . PRO A 1 232 ? 9.281 25.677 -20.859 1.00 41.06 232 PRO A O 1
ATOM 1704 N N . SER A 1 233 ? 7.276 24.650 -20.883 1.00 41.84 233 SER A N 1
ATOM 1705 C CA . SER A 1 233 ? 6.510 25.712 -21.513 1.00 41.84 233 SER A CA 1
ATOM 1706 C C . SER A 1 233 ? 6.676 26.943 -20.635 1.00 41.84 233 SER A C 1
ATOM 1708 O O . SER A 1 233 ? 6.319 26.944 -19.455 1.00 41.84 233 SER A O 1
ATOM 1710 N N . GLY A 1 234 ? 7.364 27.930 -21.201 1.00 37.03 234 GLY A N 1
ATOM 1711 C CA . GLY A 1 234 ? 7.904 29.057 -20.476 1.00 37.03 234 GLY A CA 1
ATOM 1712 C C . GLY A 1 234 ? 6.874 29.727 -19.578 1.00 37.03 234 GLY A C 1
ATOM 1713 O O . GLY A 1 234 ? 5.743 30.006 -19.970 1.00 37.03 234 GLY A O 1
ATOM 1714 N N . SER A 1 235 ? 7.339 30.045 -18.374 1.00 41.38 235 SER A N 1
ATOM 1715 C CA . SER A 1 235 ? 6.800 31.105 -17.535 1.00 41.38 235 SER A CA 1
ATOM 1716 C C . SER A 1 235 ? 6.350 32.302 -18.380 1.00 41.38 235 SER A C 1
ATOM 1718 O O . SER A 1 235 ? 7.172 33.012 -18.962 1.00 41.38 235 SER A O 1
ATOM 1720 N N . ARG A 1 236 ? 5.038 32.539 -18.409 1.00 35.38 236 ARG A N 1
ATOM 1721 C CA . ARG A 1 236 ? 4.444 33.870 -18.559 1.00 35.38 236 ARG A CA 1
ATOM 1722 C C . ARG A 1 236 ? 3.241 33.978 -17.630 1.00 35.38 236 ARG A C 1
ATOM 1724 O O . ARG A 1 236 ? 2.097 33.966 -18.061 1.00 35.38 236 ARG A O 1
ATOM 1731 N N . PHE A 1 237 ? 3.537 34.098 -16.340 1.00 37.03 237 PHE A N 1
ATOM 1732 C CA . PHE A 1 237 ? 2.786 35.033 -15.512 1.00 37.03 237 PHE A CA 1
ATOM 1733 C C . PHE A 1 237 ? 3.471 36.396 -15.651 1.00 37.03 237 PHE A C 1
ATOM 1735 O O . PHE A 1 237 ? 4.533 36.622 -15.073 1.00 37.03 237 PHE A O 1
ATOM 1742 N N . TYR A 1 238 ? 2.876 37.255 -16.473 1.00 45.69 238 TYR A N 1
ATOM 1743 C CA . TYR A 1 238 ? 2.751 38.689 -16.230 1.00 45.69 238 TYR A CA 1
ATOM 1744 C C . TYR A 1 238 ? 1.289 39.035 -16.479 1.00 45.69 238 TYR A C 1
ATOM 1746 O O . TYR A 1 238 ? 0.761 38.551 -17.507 1.00 45.69 238 TYR A O 1
#

Mean predicted aligned error: 8.95 Å

Secondary structure (DSSP, 8-state):
--------------PPPHHHHHHHHHHHHHHS-GGGS-HHHHHHHHHHHHHHHHHHHHHHHHHHHHHHHTTGGGGGT-SSHHHHHTTSTT--SSHHHHHHHGGG-HHHHHHHHTTSS-HHHHHHHHHHHHHS-S---HHHHHHIIIIIIHHHHHHHHT-SS--GGGS-HHHHHHHHHHHHHHHHHHH-TTS-HHHHHHHHHHHHHHHS-TTTHHHHHHHHHHHH-GGG----------

Solvent-accessible surface area (backbone atoms only — not comparable to full-atom values): 14011 Å² total; per-residue (Å²): 141,84,84,79,82,78,78,76,77,76,77,77,77,70,74,80,48,74,65,58,57,48,51,57,50,49,56,52,58,72,72,55,69,66,85,80,45,57,71,71,55,41,49,52,50,50,54,50,51,56,36,47,49,30,25,50,51,36,53,50,30,54,50,53,37,50,32,51,76,70,47,50,29,52,82,72,75,29,96,35,51,64,60,36,32,56,74,40,92,83,41,65,82,54,50,67,61,45,32,56,50,38,69,84,31,60,67,58,39,53,36,25,50,70,36,64,38,52,67,69,53,50,48,51,50,51,51,51,59,66,70,52,56,85,74,66,60,64,73,50,54,46,42,43,54,62,53,47,50,43,57,67,42,31,78,68,56,47,81,65,92,59,62,76,93,75,57,55,70,69,42,52,52,51,40,54,51,51,54,54,50,45,53,50,38,65,67,47,74,89,54,52,57,50,71,40,41,50,66,52,54,49,51,46,63,62,66,40,60,76,92,47,42,69,58,54,51,45,56,54,50,46,63,70,46,64,90,72,62,72,76,79,76,71,90,74,92,124

Foldseek 3Di:
DDDDPPPPPPPPPPPQDPVNVVVVVVVVVVPDDLVPDDPVVSVVVVVVVLLVVLLVLLVVLLVLVVCQVVVVLVVVVAPHSQSSQCVDVPHPPVSPVLSVLCVVQVVLSVCSNNSLFHPVLSVLLSVLLVLQDQDFDLVLLLCLLPVQLCVLCCVQLDPPPDDPVPDDPVSVVLVVVLVVLSVVLNVPSVDGSSVSCSSSLSSSRNRGPPVCSNVSSVVSSCSRPVVPPPDPPDDDDD

Radius of gyration: 24.28 Å; Cα contacts (8 Å, |Δi|>4): 187; chains: 1; bounding box: 66×91×55 Å

Sequence (238 aa):
MVEQGGCGVVGSGAAESGVELLTAALERLLTEDPAGLAPAQALARTAALLTGRERLAAATLAAVRDVDVRELYCLEQAGSTRSWLRRQLGGDSGQLALARRLLDRPVVAGAFAAGQLAQRAASQLCLMLTEVPDSVEEPRLAGVLDDGVRSLLACVTGRTGIEEHRLPAATLAVRAQVEQVLTRCLAETEARPVDRLEPAVLLVARYHPAGQLGWALKVLADALDPAEAPEPSGSRFY

pLDDT: mean 85.57, std 17.87, range [33.5, 97.94]